Protein AF-A0A2T0TN81-F1 (afdb_monomer_lite)

Structure (mmCIF, N/CA/C/O backbone):
data_AF-A0A2T0TN81-F1
#
_entry.id   AF-A0A2T0TN81-F1
#
loop_
_atom_site.group_PDB
_atom_site.id
_atom_site.type_symbol
_atom_site.label_atom_id
_atom_site.label_alt_id
_atom_site.label_comp_id
_atom_site.label_asym_id
_atom_site.label_entity_id
_atom_site.label_seq_id
_atom_site.pdbx_PDB_ins_code
_atom_site.Cartn_x
_atom_site.Cartn_y
_atom_site.Cartn_z
_atom_site.occupancy
_atom_site.B_iso_or_equiv
_atom_site.auth_seq_id
_atom_site.auth_comp_id
_atom_site.auth_asym_id
_atom_site.auth_atom_id
_atom_site.pdbx_PDB_model_num
ATOM 1 N N . MET A 1 1 ? 26.708 -16.544 -10.225 1.00 39.03 1 MET A N 1
ATOM 2 C CA . MET A 1 1 ? 25.625 -16.038 -9.343 1.00 39.03 1 MET A CA 1
ATOM 3 C C . MET A 1 1 ? 24.242 -16.033 -10.035 1.00 39.03 1 MET A C 1
ATOM 5 O O . MET A 1 1 ? 23.461 -15.107 -9.856 1.00 39.03 1 MET A O 1
ATOM 9 N N . ASN A 1 2 ? 23.893 -17.082 -10.803 1.00 34.88 2 ASN A N 1
ATOM 10 C CA . ASN A 1 2 ? 22.669 -17.120 -11.635 1.00 34.88 2 ASN A CA 1
ATOM 11 C C . ASN A 1 2 ? 21.486 -17.874 -10.996 1.00 34.88 2 ASN A C 1
ATOM 13 O O . ASN A 1 2 ? 20.341 -17.699 -11.408 1.00 34.88 2 ASN A O 1
ATOM 17 N N . TRP A 1 3 ? 21.726 -18.665 -9.946 1.00 26.98 3 TRP A N 1
ATOM 18 C CA . TRP A 1 3 ? 20.689 -19.502 -9.329 1.00 26.98 3 TRP A CA 1
ATOM 19 C C . TRP A 1 3 ? 19.675 -18.708 -8.482 1.00 26.98 3 TRP A C 1
ATOM 21 O O . TRP A 1 3 ? 18.481 -19.013 -8.483 1.00 26.98 3 TRP A O 1
ATOM 31 N N . LEU A 1 4 ? 20.106 -17.614 -7.841 1.00 37.75 4 LEU A N 1
ATOM 32 C CA . LEU A 1 4 ? 19.215 -16.719 -7.087 1.00 37.75 4 LEU A CA 1
ATOM 33 C C . LEU A 1 4 ? 18.281 -15.908 -8.006 1.00 37.75 4 LEU A C 1
ATOM 35 O O . LEU A 1 4 ? 17.145 -15.617 -7.631 1.00 37.75 4 LEU A O 1
ATOM 39 N N . ARG A 1 5 ? 18.704 -15.639 -9.251 1.00 47.84 5 ARG A N 1
ATOM 40 C CA . ARG A 1 5 ? 17.927 -14.885 -10.251 1.00 47.84 5 ARG A CA 1
ATOM 41 C C . ARG A 1 5 ? 16.661 -15.651 -10.690 1.00 47.84 5 ARG A C 1
ATOM 43 O O . ARG A 1 5 ? 15.603 -15.051 -10.865 1.00 47.84 5 ARG A O 1
ATOM 50 N N . GLY A 1 6 ? 16.733 -16.986 -10.781 1.00 47.75 6 GLY A N 1
ATOM 51 C CA . GLY A 1 6 ? 15.620 -17.846 -11.216 1.00 47.75 6 GLY A CA 1
ATOM 52 C C . GLY A 1 6 ? 14.553 -18.151 -10.150 1.00 47.75 6 GLY A C 1
ATOM 53 O O . GLY A 1 6 ? 13.375 -18.309 -10.483 1.00 47.75 6 GLY A O 1
ATOM 54 N N . LYS A 1 7 ? 14.924 -18.229 -8.863 1.00 50.56 7 LYS A N 1
ATOM 55 C CA . LYS A 1 7 ? 13.955 -18.404 -7.758 1.00 50.56 7 LYS A CA 1
ATOM 56 C C . LYS A 1 7 ? 13.275 -17.087 -7.374 1.00 50.56 7 LYS A C 1
ATOM 58 O O . LYS A 1 7 ? 12.061 -17.073 -7.184 1.00 50.56 7 LYS A O 1
ATOM 63 N N . TYR A 1 8 ? 14.024 -15.984 -7.337 1.00 52.59 8 TYR A N 1
ATOM 64 C CA . TYR A 1 8 ? 13.494 -14.667 -6.971 1.00 52.59 8 TYR A CA 1
ATOM 65 C C . TYR A 1 8 ? 12.457 -14.146 -7.978 1.00 52.59 8 TYR A C 1
ATOM 67 O O . TYR A 1 8 ? 11.416 -13.617 -7.589 1.00 52.59 8 TYR A O 1
ATOM 75 N N . ASN A 1 9 ? 12.673 -14.386 -9.277 1.00 60.06 9 ASN A N 1
ATOM 76 C CA . ASN A 1 9 ? 11.693 -14.030 -10.304 1.00 60.06 9 ASN A CA 1
ATOM 77 C C . ASN A 1 9 ? 10.382 -14.816 -10.163 1.00 60.06 9 ASN A C 1
ATOM 79 O O . ASN A 1 9 ? 9.324 -14.242 -10.372 1.00 60.06 9 ASN A O 1
ATOM 83 N N . ARG A 1 10 ? 10.407 -16.084 -9.728 1.00 64.88 10 ARG A N 1
ATOM 84 C CA . ARG A 1 10 ? 9.170 -16.853 -9.500 1.00 64.88 10 ARG A CA 1
ATOM 85 C C . ARG A 1 10 ? 8.359 -16.338 -8.316 1.00 64.88 10 ARG A C 1
ATOM 87 O O . ARG A 1 10 ? 7.139 -16.268 -8.419 1.00 64.88 10 ARG A O 1
ATOM 94 N N . PHE A 1 11 ? 9.016 -15.968 -7.217 1.00 65.31 11 PHE A N 1
ATOM 95 C CA . PHE A 1 11 ? 8.321 -15.428 -6.047 1.00 65.31 11 PHE A CA 1
ATOM 96 C C . PHE A 1 11 ? 7.670 -14.074 -6.355 1.00 65.31 11 PHE A C 1
ATOM 98 O O . PHE A 1 11 ? 6.485 -13.885 -6.082 1.00 65.31 11 PHE A O 1
ATOM 105 N N . MET A 1 12 ? 8.414 -13.171 -7.001 1.00 65.19 12 MET A N 1
ATOM 106 C CA . MET A 1 12 ? 7.900 -11.859 -7.399 1.00 65.19 12 MET A CA 1
ATOM 107 C C . MET A 1 12 ? 6.770 -11.989 -8.429 1.00 65.19 12 MET A C 1
ATOM 109 O O . MET A 1 12 ? 5.726 -11.365 -8.279 1.00 65.19 12 MET A O 1
ATOM 113 N N . ASP A 1 13 ? 6.933 -12.846 -9.440 1.00 70.69 13 ASP A N 1
ATOM 114 C CA . ASP A 1 13 ? 5.920 -13.072 -10.477 1.00 70.69 13 ASP A CA 1
ATOM 115 C C . ASP A 1 13 ? 4.642 -13.681 -9.910 1.00 70.69 13 ASP A C 1
ATOM 117 O O . ASP A 1 13 ? 3.538 -13.333 -10.335 1.00 70.69 13 ASP A O 1
ATOM 121 N N . TRP A 1 14 ? 4.786 -14.569 -8.926 1.00 74.69 14 TRP A N 1
ATOM 122 C CA . TRP A 1 14 ? 3.655 -15.093 -8.187 1.00 74.69 14 TRP A CA 1
ATOM 123 C C . TRP A 1 14 ? 2.977 -13.971 -7.403 1.00 74.69 14 TRP A C 1
ATOM 125 O O . TRP A 1 14 ? 1.769 -13.795 -7.552 1.00 74.69 14 TRP A O 1
ATOM 135 N N . TYR A 1 15 ? 3.710 -13.202 -6.588 1.00 69.00 15 TYR A N 1
ATOM 136 C CA . TYR A 1 15 ? 3.172 -12.105 -5.765 1.00 69.00 15 TYR A CA 1
ATOM 137 C C . TYR A 1 15 ? 2.441 -11.039 -6.601 1.00 69.00 15 TYR A C 1
ATOM 139 O O . TYR A 1 15 ? 1.333 -10.648 -6.251 1.00 69.00 15 TYR A O 1
ATOM 147 N N . VAL A 1 16 ? 2.975 -10.691 -7.772 1.00 70.81 16 VAL A N 1
ATOM 148 C CA . VAL A 1 16 ? 2.414 -9.683 -8.688 1.00 70.81 16 VAL A CA 1
ATOM 149 C C . VAL A 1 16 ? 1.096 -10.111 -9.351 1.00 70.81 16 VAL A C 1
ATOM 151 O O . VAL A 1 16 ? 0.320 -9.251 -9.746 1.00 70.81 16 VAL A O 1
ATOM 154 N N . LYS A 1 17 ? 0.795 -11.412 -9.476 1.00 78.81 17 LYS A N 1
ATOM 155 C CA . LYS A 1 17 ? -0.386 -11.868 -10.238 1.00 78.81 17 LYS A CA 1
ATOM 156 C C . LYS A 1 17 ? -1.730 -11.474 -9.601 1.00 78.81 17 LYS A C 1
ATOM 158 O O . LYS A 1 17 ? -2.685 -11.236 -10.331 1.00 78.81 17 LYS A O 1
ATOM 163 N N . TYR A 1 18 ? -1.806 -11.435 -8.269 1.00 82.56 18 TYR A N 1
ATOM 164 C CA . TYR A 1 18 ? -3.024 -11.087 -7.521 1.00 82.56 18 TYR A CA 1
ATOM 165 C C . TYR A 1 18 ? -2.654 -10.354 -6.225 1.00 82.56 18 TYR A C 1
ATOM 167 O O . TYR A 1 18 ? -2.660 -10.976 -5.161 1.00 82.56 18 TYR A O 1
ATOM 175 N N . PRO A 1 19 ? -2.285 -9.067 -6.291 1.00 85.00 19 PRO A N 1
ATOM 176 C CA . PRO A 1 19 ? -1.717 -8.387 -5.134 1.00 85.00 19 PRO A CA 1
ATOM 177 C C . PRO A 1 19 ? -2.744 -8.158 -4.023 1.00 85.00 19 PRO A C 1
ATOM 179 O O . PRO A 1 19 ? -2.514 -8.565 -2.893 1.00 85.00 19 PRO A O 1
ATOM 182 N N . ILE A 1 20 ? -3.931 -7.661 -4.384 1.00 85.56 20 ILE A N 1
ATOM 183 C CA . ILE A 1 20 ? -5.013 -7.348 -3.437 1.00 85.56 20 ILE A CA 1
ATOM 184 C C . ILE A 1 20 ? -5.413 -8.579 -2.611 1.00 85.56 20 ILE A C 1
ATOM 186 O O . ILE A 1 20 ? -5.551 -8.513 -1.394 1.00 85.56 20 ILE A O 1
ATOM 190 N N . ILE A 1 21 ? -5.572 -9.740 -3.263 1.00 88.94 21 ILE A N 1
ATOM 191 C CA . ILE A 1 21 ? -5.964 -10.987 -2.580 1.00 88.94 21 ILE A CA 1
ATOM 192 C C . ILE A 1 21 ? -4.894 -11.400 -1.564 1.00 88.94 21 ILE A C 1
ATOM 194 O O . ILE A 1 21 ? -5.215 -11.933 -0.504 1.00 88.94 21 ILE A O 1
ATOM 198 N N . LYS A 1 22 ? -3.620 -11.160 -1.877 1.00 89.44 22 LYS A N 1
ATOM 199 C CA . LYS A 1 22 ? -2.495 -11.531 -1.015 1.00 89.44 22 LYS A CA 1
ATOM 200 C C . LYS A 1 22 ? -2.331 -10.576 0.143 1.00 89.44 22 LYS A C 1
ATOM 202 O O . LYS A 1 22 ? -2.090 -11.043 1.250 1.00 89.44 22 LYS A O 1
ATOM 207 N N . ASP A 1 23 ? -2.507 -9.287 -0.104 1.00 89.94 23 ASP A N 1
ATOM 208 C CA . ASP A 1 23 ? -2.419 -8.266 0.930 1.00 89.94 23 ASP A CA 1
ATOM 209 C C . ASP A 1 23 ? -3.585 -8.445 1.922 1.00 89.94 23 ASP A C 1
ATOM 211 O O . ASP A 1 23 ? -3.374 -8.469 3.136 1.00 89.94 23 ASP A O 1
ATOM 215 N N . LEU A 1 24 ? -4.785 -8.779 1.429 1.00 90.62 24 LEU A N 1
ATOM 216 C CA . LEU A 1 24 ? -5.916 -9.173 2.272 1.00 90.62 24 LEU A CA 1
ATOM 217 C C . LEU A 1 24 ? -5.655 -10.475 3.048 1.00 90.62 24 LEU A C 1
ATOM 219 O O . LEU A 1 24 ? -5.893 -10.536 4.255 1.00 90.62 24 LEU A O 1
ATOM 223 N N . ALA A 1 25 ? -5.147 -11.518 2.384 1.00 92.88 25 ALA A N 1
ATOM 224 C CA . ALA A 1 25 ? -4.821 -12.785 3.040 1.00 92.88 25 ALA A CA 1
ATOM 225 C C . ALA A 1 25 ? -3.750 -12.604 4.127 1.00 92.88 25 ALA A C 1
ATOM 227 O O . ALA A 1 25 ? -3.834 -13.235 5.180 1.00 92.88 25 ALA A O 1
ATOM 228 N N . PHE A 1 26 ? -2.778 -11.716 3.901 1.00 92.38 26 PHE A N 1
ATOM 229 C CA . PHE A 1 26 ? -1.762 -11.363 4.885 1.00 92.38 26 PHE A CA 1
ATOM 230 C C . PHE A 1 26 ? -2.386 -10.700 6.114 1.00 92.38 26 PHE A C 1
ATOM 232 O O . PHE A 1 26 ? -2.111 -11.126 7.232 1.00 92.38 26 PHE A O 1
ATOM 239 N N . VAL A 1 27 ? -3.287 -9.731 5.930 1.00 92.94 27 VAL A N 1
ATOM 240 C CA . VAL A 1 27 ? -4.002 -9.089 7.046 1.00 92.94 27 VAL A CA 1
ATOM 241 C C . VAL A 1 27 ? -4.820 -10.106 7.846 1.00 92.94 27 VAL A C 1
ATOM 243 O O . VAL A 1 27 ? -4.758 -10.116 9.075 1.00 92.94 27 VAL A O 1
ATOM 246 N N . VAL A 1 28 ? -5.535 -11.013 7.174 1.00 92.38 28 VAL A N 1
ATOM 247 C CA . VAL A 1 28 ? -6.278 -12.099 7.841 1.00 92.38 28 VAL A CA 1
ATOM 248 C C . VAL A 1 28 ? -5.338 -13.001 8.643 1.00 92.38 28 VAL A C 1
ATOM 250 O O . VAL A 1 28 ? -5.646 -13.355 9.781 1.00 92.38 28 VAL A O 1
ATOM 253 N N . LEU A 1 29 ? -4.176 -13.347 8.084 1.00 91.94 29 LEU A N 1
ATOM 254 C CA . LEU A 1 29 ? -3.172 -14.165 8.761 1.00 91.94 29 LEU A CA 1
ATOM 255 C C . LEU A 1 29 ? -2.631 -13.461 10.009 1.00 91.94 29 LEU A C 1
ATOM 257 O O . LEU A 1 29 ? -2.513 -14.098 11.054 1.00 91.94 29 LEU A O 1
ATOM 261 N N . VAL A 1 30 ? -2.373 -12.153 9.943 1.00 89.81 30 VAL A N 1
ATOM 262 C CA . VAL A 1 30 ? -1.934 -11.378 11.111 1.00 89.81 30 VAL A CA 1
ATOM 263 C C . VAL A 1 30 ? -2.998 -11.378 12.212 1.00 89.81 30 VAL A C 1
ATOM 265 O O . VAL A 1 30 ? -2.661 -11.585 13.378 1.00 89.81 30 VAL A O 1
ATOM 268 N N . TRP A 1 31 ? -4.281 -11.250 11.865 1.00 90.19 31 TRP A N 1
ATOM 269 C CA . TRP A 1 31 ? -5.369 -11.358 12.844 1.00 90.19 31 TRP A CA 1
ATOM 270 C C . TRP A 1 31 ? -5.487 -12.756 13.462 1.00 90.19 31 TRP A C 1
ATOM 272 O O . TRP A 1 31 ? -5.657 -12.877 14.677 1.00 90.19 31 TRP A O 1
ATOM 282 N N . LEU A 1 32 ? -5.345 -13.817 12.661 1.00 89.75 32 LEU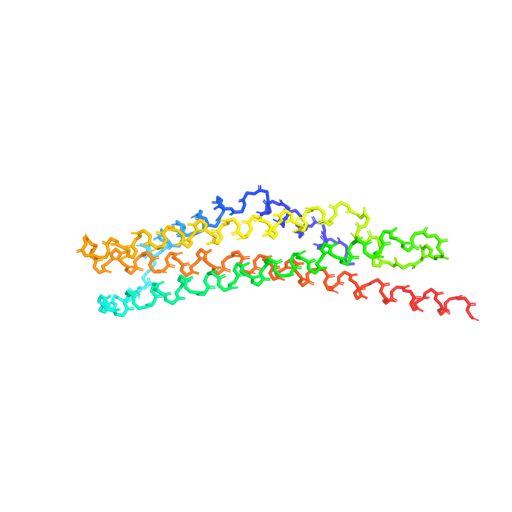 A N 1
ATOM 283 C CA . LEU A 1 32 ? -5.308 -15.197 13.163 1.00 89.75 32 LEU A CA 1
ATOM 284 C C . LEU A 1 32 ? -4.108 -15.433 14.091 1.00 89.75 32 LEU A C 1
ATOM 286 O O . LEU A 1 32 ? -4.237 -16.106 15.115 1.00 89.75 32 LEU A O 1
ATOM 290 N N . GLY A 1 33 ? -2.953 -14.858 13.750 1.00 87.06 33 GLY A N 1
ATOM 291 C CA . GLY A 1 33 ? -1.739 -14.903 14.557 1.00 87.06 33 GLY A CA 1
ATOM 292 C C . GLY A 1 33 ? -1.902 -14.173 15.886 1.00 87.06 33 GLY A C 1
ATOM 293 O O . GLY A 1 33 ? -1.580 -14.744 16.922 1.00 87.06 33 GLY A O 1
ATOM 294 N N . SER A 1 34 ? -2.474 -12.967 15.877 1.00 85.69 34 SER A N 1
ATOM 295 C CA . SER A 1 34 ? -2.757 -12.186 17.091 1.00 85.69 34 SER A CA 1
ATOM 296 C C . SER A 1 34 ? -3.694 -12.929 18.051 1.00 85.69 34 SER A C 1
ATOM 298 O O . SER A 1 34 ? -3.488 -12.889 19.259 1.00 85.69 34 SER A O 1
ATOM 300 N N . TYR A 1 35 ? -4.660 -13.702 17.538 1.00 85.75 35 TYR A N 1
ATOM 301 C CA . TYR A 1 35 ? -5.528 -14.528 18.386 1.00 85.75 35 TYR A CA 1
ATOM 302 C C . TYR A 1 35 ? -4.788 -15.687 19.081 1.00 85.75 35 TYR A C 1
ATOM 304 O O . TYR A 1 35 ? -5.184 -16.119 20.161 1.00 85.75 35 TYR A O 1
ATOM 312 N N . ARG A 1 36 ? -3.729 -16.228 18.463 1.00 84.31 36 ARG A N 1
ATOM 313 C CA . ARG A 1 36 ? -2.986 -17.395 18.975 1.00 84.31 36 ARG A CA 1
ATOM 314 C C . ARG A 1 36 ? -1.701 -17.035 19.719 1.00 84.31 36 ARG A C 1
ATOM 316 O O . ARG A 1 36 ? -1.231 -17.849 20.509 1.00 84.31 36 ARG A O 1
ATOM 323 N N . LEU A 1 37 ? -1.123 -15.865 19.459 1.00 81.94 37 LEU A N 1
ATOM 324 C CA . LEU A 1 37 ? 0.171 -15.444 19.987 1.00 81.94 37 LEU A CA 1
ATOM 325 C C . LEU A 1 37 ? 0.008 -14.169 20.832 1.00 81.94 37 LEU A C 1
ATOM 327 O O . LEU A 1 37 ? -0.189 -13.094 20.264 1.00 81.94 37 LEU A O 1
ATOM 331 N N . PRO A 1 38 ? 0.187 -14.237 22.166 1.00 72.44 38 PRO A N 1
ATOM 332 C CA . PRO A 1 38 ? 0.052 -13.080 23.062 1.00 72.44 38 PRO A CA 1
ATOM 333 C C . PRO A 1 38 ? 1.165 -12.029 22.892 1.00 72.44 38 PRO A C 1
ATOM 335 O O . PRO A 1 38 ? 1.187 -11.024 23.592 1.00 72.44 38 PRO A O 1
ATOM 338 N N . ILE A 1 39 ? 2.103 -12.249 21.966 1.00 71.38 39 ILE A N 1
ATOM 339 C CA . ILE A 1 39 ? 3.211 -11.334 21.661 1.00 71.38 39 ILE A CA 1
ATOM 340 C C . ILE A 1 39 ? 2.691 -10.048 20.985 1.00 71.38 39 ILE A C 1
ATOM 342 O O . ILE A 1 39 ? 3.321 -9.000 21.093 1.00 71.38 39 ILE A O 1
ATOM 346 N N . PHE A 1 40 ? 1.526 -10.107 20.328 1.00 65.31 40 PHE A N 1
ATOM 347 C CA . PHE A 1 40 ? 0.908 -8.979 19.624 1.00 65.31 40 PHE A CA 1
ATOM 348 C C . PHE A 1 40 ? -0.406 -8.556 20.287 1.00 65.31 40 PHE A C 1
ATOM 350 O O . PHE A 1 40 ? -1.475 -8.645 19.676 1.00 65.31 40 PHE A O 1
ATOM 357 N N . ASP A 1 41 ? -0.335 -8.112 21.542 1.00 69.94 41 ASP A N 1
ATOM 358 C CA . ASP A 1 41 ? -1.481 -7.485 22.201 1.00 69.94 41 ASP A CA 1
ATOM 359 C C . ASP A 1 41 ? -1.527 -5.989 21.853 1.00 69.94 41 ASP A C 1
ATOM 361 O O . ASP A 1 41 ? -0.817 -5.152 22.422 1.00 69.94 41 ASP A O 1
ATOM 365 N N . PHE A 1 42 ? -2.323 -5.651 20.837 1.00 74.62 42 PHE A N 1
ATOM 366 C CA . PHE A 1 42 ? -2.536 -4.268 20.421 1.00 74.62 42 PHE A CA 1
ATOM 367 C C . PHE A 1 42 ? -3.402 -3.556 21.458 1.00 74.62 42 PHE A C 1
ATOM 369 O O . PHE A 1 42 ? -4.634 -3.626 21.410 1.00 74.62 42 PHE A O 1
ATOM 376 N N . LYS A 1 43 ? -2.753 -2.843 22.385 1.00 79.56 43 LYS A N 1
ATOM 377 C CA . LYS A 1 43 ? -3.448 -2.064 23.412 1.00 79.56 43 LYS A CA 1
ATOM 378 C C . LYS A 1 43 ? -4.435 -1.089 22.778 1.00 79.56 43 LYS A C 1
ATOM 380 O O . LYS A 1 43 ? -4.080 -0.259 21.943 1.00 79.56 43 LYS A O 1
ATOM 385 N N . VAL A 1 44 ? -5.685 -1.196 23.211 1.00 83.06 44 VAL A N 1
ATOM 386 C CA . VAL A 1 44 ? -6.767 -0.327 22.761 1.00 83.06 44 VAL A CA 1
ATOM 387 C C . VAL A 1 44 ? -6.603 1.033 23.431 1.00 83.06 44 VAL A C 1
ATOM 389 O O . VAL A 1 44 ? -6.736 1.160 24.644 1.00 83.06 44 VAL A O 1
ATOM 392 N N . THR A 1 45 ? -6.293 2.039 22.623 1.00 87.06 45 THR A N 1
ATOM 393 C CA . THR A 1 45 ? -6.296 3.451 23.029 1.00 87.06 45 THR A CA 1
ATOM 394 C C . THR A 1 45 ? -7.724 4.028 22.995 1.00 87.06 45 THR A C 1
ATOM 396 O O . THR A 1 45 ? -8.650 3.368 22.520 1.00 87.06 45 THR A O 1
ATOM 399 N N . ASP A 1 46 ? -7.933 5.247 23.494 1.00 93.00 46 ASP A N 1
ATOM 400 C CA . ASP A 1 46 ? -9.224 5.940 23.444 1.00 93.00 46 ASP A CA 1
ATOM 401 C C . ASP A 1 46 ? -9.758 6.147 22.014 1.00 93.00 46 ASP A C 1
ATOM 403 O O . ASP A 1 46 ? -9.019 6.221 21.028 1.00 93.00 46 ASP A O 1
ATOM 407 N N . LYS A 1 47 ? -11.086 6.263 21.903 1.00 91.69 47 LYS A N 1
ATOM 408 C CA . LYS A 1 47 ? -11.786 6.393 20.617 1.00 91.69 47 LYS A CA 1
ATOM 409 C C . LYS A 1 47 ? -11.311 7.604 19.810 1.00 91.69 47 LYS A C 1
ATOM 411 O O . LYS A 1 47 ? -11.164 7.485 18.597 1.00 91.69 47 LYS A O 1
ATOM 416 N N . ALA A 1 48 ? -11.073 8.743 20.462 1.00 94.00 48 ALA A N 1
ATOM 417 C CA . ALA A 1 48 ? -10.688 9.977 19.779 1.00 94.00 48 ALA A CA 1
ATOM 418 C C . ALA A 1 48 ? -9.330 9.817 19.083 1.00 94.00 48 ALA A C 1
ATOM 420 O O . ALA A 1 48 ? -9.199 10.116 17.897 1.00 94.00 48 ALA A O 1
ATOM 421 N N . ASN A 1 49 ? -8.354 9.234 19.774 1.00 94.62 49 ASN A N 1
ATOM 422 C CA . ASN A 1 49 ? -7.056 8.925 19.188 1.00 94.62 49 ASN A CA 1
ATOM 423 C C . ASN A 1 49 ? -7.140 7.898 18.049 1.00 94.62 49 ASN A C 1
ATOM 425 O O . ASN A 1 49 ? -6.475 8.079 17.032 1.00 94.62 49 ASN A O 1
ATOM 429 N N . GLN A 1 50 ? -7.986 6.866 18.150 1.00 93.38 50 GLN A N 1
ATOM 430 C CA . GLN A 1 50 ? -8.182 5.914 17.042 1.00 93.38 50 GLN A CA 1
ATOM 431 C C . GLN A 1 50 ? -8.733 6.596 15.781 1.00 93.38 50 GLN A C 1
ATOM 433 O O . GLN A 1 50 ? -8.271 6.322 14.674 1.00 93.38 50 GLN A O 1
ATOM 438 N N . LEU A 1 51 ? -9.690 7.516 15.936 1.00 94.44 51 LEU A N 1
ATOM 439 C CA . LEU A 1 51 ? -10.242 8.284 14.816 1.00 94.44 51 LEU A CA 1
ATOM 440 C C . LEU A 1 51 ? -9.214 9.248 14.214 1.00 94.44 51 LEU A C 1
ATOM 442 O O . LEU A 1 51 ? -9.151 9.378 12.991 1.00 94.44 51 LEU A O 1
ATOM 446 N N . ASN A 1 52 ? -8.373 9.865 15.048 1.00 96.38 52 ASN A N 1
ATOM 447 C CA . ASN A 1 52 ? -7.274 10.713 14.586 1.00 96.38 52 ASN A CA 1
ATOM 448 C C . ASN A 1 52 ? -6.260 9.913 13.760 1.00 96.38 52 ASN A C 1
ATOM 450 O O . ASN A 1 52 ? -5.918 10.324 12.652 1.00 96.38 52 ASN A O 1
ATOM 454 N N . ILE A 1 53 ? -5.840 8.739 14.247 1.00 96.12 53 ILE A N 1
ATOM 455 C CA . ILE A 1 53 ? -4.925 7.852 13.515 1.00 96.12 53 ILE A CA 1
ATOM 456 C C . ILE A 1 53 ? -5.560 7.410 12.192 1.00 96.12 53 ILE A C 1
ATOM 458 O O . ILE A 1 53 ? -4.903 7.447 11.155 1.00 96.12 53 ILE A O 1
ATOM 462 N N . MET A 1 54 ? -6.843 7.041 12.197 1.00 96.31 54 MET A N 1
ATOM 463 C CA . MET A 1 54 ? -7.567 6.658 10.982 1.00 96.31 54 MET A CA 1
ATOM 464 C C . MET A 1 54 ? -7.577 7.782 9.941 1.00 96.31 54 MET A C 1
ATOM 466 O O . MET A 1 54 ? -7.268 7.536 8.777 1.00 96.31 54 MET A O 1
ATOM 470 N N . SER A 1 55 ? -7.850 9.019 10.365 1.00 97.38 55 SER A N 1
ATOM 471 C CA . SER A 1 55 ? -7.776 10.206 9.506 1.00 97.38 55 SER A CA 1
ATOM 472 C C . SER A 1 55 ? -6.362 10.422 8.946 1.00 97.38 55 SER A C 1
ATOM 474 O O . SER A 1 55 ? -6.195 10.658 7.748 1.00 97.38 55 SER A O 1
ATOM 476 N N . SER A 1 56 ? -5.320 10.238 9.767 1.00 97.50 56 SER A N 1
ATOM 477 C CA . SER A 1 56 ? -3.928 10.292 9.301 1.00 97.50 56 SER A CA 1
ATOM 478 C C . SER A 1 56 ? -3.603 9.204 8.273 1.00 97.50 56 SER A C 1
ATOM 480 O O . SER A 1 56 ? -2.922 9.490 7.291 1.00 97.50 56 SER A O 1
ATOM 482 N N . ILE A 1 57 ? -4.109 7.978 8.447 1.00 97.38 57 ILE A N 1
ATOM 483 C CA . ILE A 1 57 ? -3.917 6.882 7.484 1.00 97.38 57 ILE A CA 1
ATOM 484 C C . ILE A 1 57 ? -4.615 7.204 6.161 1.00 97.38 57 ILE A C 1
ATOM 486 O O . ILE A 1 57 ? -4.024 7.001 5.102 1.00 97.38 57 ILE A O 1
ATOM 490 N N . ILE A 1 58 ? -5.839 7.740 6.200 1.00 97.94 58 ILE A N 1
ATOM 491 C CA . ILE A 1 58 ? -6.567 8.193 5.004 1.00 97.94 58 ILE A CA 1
ATOM 492 C C . ILE A 1 58 ? -5.744 9.255 4.262 1.00 97.94 58 ILE A C 1
ATOM 494 O O . ILE A 1 58 ? -5.482 9.108 3.068 1.00 97.94 58 ILE A O 1
ATOM 498 N N . GLY A 1 59 ? -5.271 10.285 4.971 1.00 97.50 59 GLY A N 1
ATOM 499 C CA . GLY A 1 59 ? -4.443 11.342 4.384 1.00 97.50 59 GLY A CA 1
ATOM 500 C C . GLY A 1 59 ? -3.136 10.813 3.783 1.00 97.50 59 GLY A C 1
ATOM 501 O O . GLY A 1 59 ? -2.784 11.159 2.653 1.00 97.50 59 GLY A O 1
ATOM 502 N N . ALA A 1 60 ? -2.447 9.916 4.496 1.00 96.69 60 ALA A N 1
ATOM 503 C CA . ALA A 1 60 ? -1.238 9.263 4.003 1.00 96.69 60 ALA A CA 1
ATOM 504 C C . ALA A 1 60 ? -1.513 8.429 2.743 1.00 96.69 60 ALA A C 1
ATOM 506 O O . ALA A 1 60 ? -0.759 8.518 1.779 1.00 96.69 60 ALA A O 1
ATOM 507 N N . SER A 1 61 ? -2.614 7.674 2.714 1.00 96.56 61 SER A N 1
ATOM 508 C CA . SER A 1 61 ? -3.008 6.838 1.571 1.00 96.56 61 SER A CA 1
ATOM 509 C C . SER A 1 61 ? -3.238 7.665 0.308 1.00 96.56 61 SER A C 1
ATOM 511 O O . SER A 1 61 ? -2.738 7.308 -0.759 1.00 96.56 61 SER A O 1
ATOM 513 N N . ILE A 1 62 ? -3.933 8.802 0.431 1.00 97.31 62 IL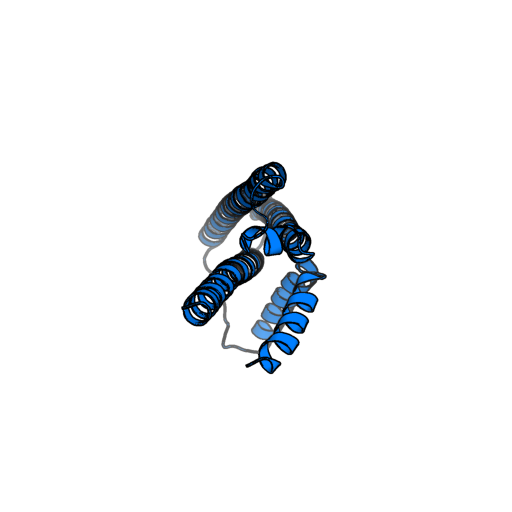E A N 1
ATOM 514 C CA . ILE A 1 62 ? -4.172 9.733 -0.682 1.00 97.31 62 ILE A CA 1
ATOM 515 C C . ILE A 1 62 ? -2.849 10.324 -1.183 1.00 97.31 62 ILE A C 1
ATOM 517 O O . ILE A 1 62 ? -2.594 10.334 -2.388 1.00 97.31 62 ILE A O 1
ATOM 521 N N . SER A 1 63 ? -1.985 10.773 -0.266 1.00 97.31 63 SER A N 1
ATOM 522 C CA . SER A 1 63 ? -0.665 11.321 -0.604 1.00 97.31 63 SER A CA 1
ATOM 523 C C . SER A 1 63 ? 0.207 10.299 -1.346 1.00 97.31 63 SER A C 1
ATOM 525 O O . SER A 1 63 ? 0.777 10.594 -2.398 1.00 97.31 63 SER A O 1
ATOM 527 N N . LEU A 1 64 ? 0.240 9.056 -0.859 1.00 95.50 64 LEU A N 1
ATOM 528 C CA . LEU A 1 64 ? 0.983 7.959 -1.477 1.00 95.50 64 LEU A CA 1
ATOM 529 C C . LEU A 1 64 ? 0.422 7.569 -2.845 1.00 95.50 64 LEU A C 1
ATOM 531 O O . LEU A 1 64 ? 1.198 7.336 -3.769 1.00 95.50 64 LEU A O 1
ATOM 535 N N . ALA A 1 65 ? -0.902 7.538 -3.009 1.00 95.69 65 ALA A N 1
ATOM 536 C CA . ALA A 1 65 ? -1.518 7.314 -4.313 1.00 95.69 65 ALA A CA 1
ATOM 537 C C . ALA A 1 65 ? -1.101 8.408 -5.312 1.00 95.69 65 ALA A C 1
ATOM 539 O O . ALA A 1 65 ? -0.707 8.093 -6.435 1.00 95.69 65 ALA A O 1
ATOM 540 N N . GLY A 1 66 ? -1.097 9.677 -4.887 1.00 96.00 66 GLY A N 1
ATOM 541 C CA . GLY A 1 66 ? -0.594 10.798 -5.687 1.00 96.00 66 GLY A CA 1
ATOM 542 C C . GLY A 1 66 ? 0.879 10.640 -6.075 1.00 96.00 66 GLY A C 1
ATOM 543 O O . GLY A 1 66 ? 1.233 10.804 -7.244 1.00 96.00 66 GLY A O 1
ATOM 544 N N . PHE A 1 67 ? 1.729 10.236 -5.129 1.00 94.19 67 PHE A N 1
ATOM 545 C CA . PHE A 1 67 ? 3.139 9.941 -5.392 1.00 94.19 67 PHE A CA 1
ATOM 546 C C . PHE A 1 67 ? 3.319 8.817 -6.426 1.00 94.19 67 PHE A C 1
ATOM 548 O O . PHE A 1 67 ? 4.100 8.965 -7.367 1.00 94.19 67 PHE A O 1
ATOM 555 N N . LEU A 1 68 ? 2.571 7.714 -6.306 1.00 93.94 68 LEU A N 1
ATOM 556 C CA . LEU A 1 68 ? 2.636 6.607 -7.266 1.00 93.94 68 LEU A CA 1
ATOM 557 C C . LEU A 1 68 ? 2.155 7.020 -8.665 1.00 93.94 68 LEU A C 1
ATOM 559 O O . LEU A 1 68 ? 2.738 6.578 -9.655 1.00 93.94 68 LEU A O 1
ATOM 563 N N . ILE A 1 69 ? 1.138 7.883 -8.767 1.00 95.00 69 ILE A N 1
ATOM 564 C CA . ILE A 1 69 ? 0.674 8.444 -10.047 1.00 95.00 69 ILE A CA 1
ATOM 565 C C . ILE A 1 69 ? 1.763 9.319 -10.682 1.00 95.00 69 ILE A C 1
ATOM 567 O O . ILE A 1 69 ? 2.030 9.194 -11.881 1.00 95.00 69 ILE A O 1
ATOM 571 N N . ALA A 1 70 ? 2.423 10.173 -9.897 1.00 94.94 70 ALA A N 1
ATOM 572 C CA . ALA A 1 70 ? 3.523 11.003 -10.381 1.00 94.94 70 ALA A CA 1
ATOM 573 C C . ALA A 1 70 ? 4.703 10.145 -10.868 1.00 94.94 70 ALA A C 1
ATOM 575 O O . ALA A 1 70 ? 5.198 10.349 -11.977 1.00 94.94 70 ALA A O 1
ATOM 576 N N . ALA A 1 71 ? 5.094 9.126 -10.096 1.00 91.12 71 ALA A N 1
ATOM 577 C CA . ALA A 1 71 ? 6.136 8.178 -10.485 1.00 91.12 71 ALA A CA 1
ATOM 578 C C . ALA A 1 71 ? 5.778 7.436 -11.785 1.00 91.12 71 ALA A C 1
ATOM 580 O O . ALA A 1 71 ? 6.596 7.360 -12.702 1.00 91.12 71 ALA A O 1
ATOM 581 N N . LEU A 1 72 ? 4.537 6.951 -11.908 1.00 91.88 72 LEU A N 1
ATOM 582 C CA . LEU A 1 72 ? 4.046 6.307 -13.127 1.00 91.88 72 LEU A CA 1
ATOM 583 C C . LEU A 1 72 ? 4.082 7.260 -14.330 1.00 91.88 72 LEU A C 1
ATOM 585 O O . LEU A 1 72 ? 4.469 6.851 -15.423 1.00 91.88 72 LEU A O 1
ATOM 589 N N . THR A 1 73 ? 3.728 8.529 -14.128 1.00 93.44 73 THR A N 1
ATOM 590 C CA . THR A 1 73 ? 3.782 9.561 -15.174 1.00 93.44 73 THR A CA 1
ATOM 591 C C . THR A 1 73 ? 5.215 9.781 -15.653 1.00 93.44 73 THR A C 1
ATOM 593 O O . THR A 1 73 ? 5.454 9.765 -16.857 1.00 93.44 73 THR A O 1
ATOM 596 N N . ILE A 1 74 ? 6.186 9.899 -14.739 1.00 89.12 74 ILE A N 1
ATOM 597 C CA . ILE A 1 74 ? 7.615 10.017 -15.083 1.00 89.12 74 ILE A CA 1
ATOM 598 C C . ILE A 1 74 ? 8.074 8.807 -15.910 1.00 89.12 74 ILE A C 1
ATOM 600 O O . ILE A 1 74 ? 8.695 8.976 -16.960 1.00 89.12 74 ILE A O 1
ATOM 604 N N . ILE A 1 75 ? 7.719 7.593 -15.478 1.00 85.69 75 ILE A N 1
ATOM 605 C CA . ILE A 1 75 ? 8.052 6.339 -16.173 1.00 85.69 75 ILE A CA 1
ATOM 606 C C . ILE A 1 75 ? 7.473 6.318 -17.599 1.00 85.69 75 ILE A C 1
ATOM 608 O O . ILE A 1 75 ? 8.158 5.917 -18.544 1.00 85.69 75 ILE A O 1
ATOM 612 N N . VAL A 1 76 ? 6.221 6.753 -17.773 1.00 88.75 76 VAL A N 1
ATOM 613 C CA . VAL A 1 76 ? 5.553 6.794 -19.084 1.00 88.75 76 VAL A CA 1
ATOM 614 C C . VAL A 1 76 ? 6.166 7.857 -19.992 1.00 88.75 76 VAL A C 1
ATOM 616 O O . VAL A 1 76 ? 6.462 7.556 -21.149 1.00 88.75 76 VAL A O 1
ATOM 619 N N . THR A 1 77 ? 6.408 9.065 -19.483 1.00 88.44 77 THR A N 1
ATOM 620 C CA . THR A 1 77 ? 7.031 10.156 -20.246 1.00 88.44 77 THR A CA 1
ATOM 621 C C . THR A 1 77 ? 8.428 9.770 -20.718 1.00 88.44 77 THR A C 1
ATOM 623 O O . THR A 1 77 ? 8.737 9.929 -21.895 1.00 88.44 77 THR A O 1
ATOM 626 N N . TYR A 1 78 ? 9.246 9.169 -19.848 1.00 83.00 78 TYR A N 1
ATOM 627 C CA . TYR A 1 78 ? 10.576 8.685 -20.223 1.00 83.00 78 TYR A CA 1
ATOM 628 C C . TYR A 1 78 ? 10.525 7.678 -21.386 1.00 83.00 78 TYR A C 1
ATOM 630 O O . TYR A 1 78 ? 11.322 7.746 -22.327 1.00 83.00 78 TYR A O 1
ATOM 638 N N . LYS A 1 79 ? 9.538 6.770 -21.382 1.00 81.94 79 LYS A N 1
ATOM 639 C CA . LYS A 1 79 ? 9.335 5.831 -22.494 1.00 81.94 79 LYS A CA 1
ATOM 640 C C . LYS A 1 79 ? 8.941 6.522 -23.802 1.00 81.94 79 LYS A C 1
ATOM 642 O O . LYS A 1 79 ? 9.294 6.035 -24.874 1.00 81.94 79 LYS A O 1
ATOM 647 N N . LEU A 1 80 ? 8.166 7.601 -23.749 1.00 82.00 80 LEU A N 1
ATOM 648 C CA . LEU A 1 80 ? 7.784 8.335 -24.957 1.00 82.00 80 LEU A CA 1
ATOM 649 C C . LEU A 1 80 ? 9.002 9.045 -25.560 1.00 82.00 80 LEU A C 1
ATOM 651 O O . LEU A 1 80 ? 9.276 8.857 -26.740 1.00 82.00 80 LEU A O 1
ATOM 655 N N . THR A 1 81 ? 9.811 9.710 -24.734 1.00 80.50 81 THR A N 1
ATOM 656 C CA . THR A 1 81 ? 11.029 10.409 -25.175 1.00 80.50 81 THR A CA 1
ATOM 657 C C . THR A 1 81 ? 12.071 9.478 -25.810 1.00 80.50 81 THR A C 1
ATOM 659 O O . THR A 1 81 ? 12.816 9.891 -26.695 1.00 80.50 81 THR A O 1
ATOM 662 N N . THR A 1 82 ? 12.145 8.217 -25.376 1.00 71.31 82 THR A N 1
ATOM 663 C CA . THR A 1 82 ? 13.065 7.215 -25.953 1.00 71.31 82 THR A CA 1
ATOM 664 C C . THR A 1 82 ? 12.565 6.639 -27.279 1.00 71.31 82 THR A C 1
ATOM 666 O O . THR A 1 82 ? 13.366 6.301 -28.143 1.00 71.31 82 THR A O 1
ATOM 669 N N . LYS A 1 83 ? 11.247 6.568 -27.512 1.00 67.44 83 LYS A N 1
ATOM 670 C CA . LYS A 1 83 ? 10.714 6.093 -28.802 1.00 67.44 83 LYS A CA 1
ATOM 671 C C . LYS A 1 83 ? 11.080 7.006 -29.971 1.00 67.44 83 LYS A C 1
ATOM 673 O O . LYS A 1 83 ? 11.294 6.489 -31.065 1.00 67.44 83 LYS A O 1
ATOM 678 N N . ASP A 1 84 ? 11.186 8.307 -29.728 1.00 62.28 84 ASP A N 1
ATOM 679 C CA . ASP A 1 84 ? 11.479 9.298 -30.768 1.00 62.28 84 ASP A CA 1
ATOM 680 C C . ASP A 1 84 ? 12.976 9.361 -31.126 1.00 62.28 84 ASP A C 1
ATOM 682 O O . ASP A 1 84 ? 13.341 9.876 -32.180 1.00 62.28 84 ASP A O 1
ATOM 686 N N . LYS A 1 85 ? 13.856 8.773 -30.300 1.00 61.91 85 LYS A N 1
ATOM 687 C CA . LYS A 1 85 ? 15.313 8.715 -30.534 1.00 61.91 85 LYS A CA 1
ATOM 688 C C . LYS A 1 85 ? 15.783 7.513 -31.362 1.00 61.91 85 LYS A C 1
ATOM 690 O O . LYS A 1 85 ? 16.965 7.433 -31.693 1.00 61.91 85 LYS A O 1
ATOM 695 N N . LYS A 1 86 ? 14.867 6.631 -31.780 1.00 53.50 86 LYS A N 1
ATOM 696 C CA . LYS A 1 86 ? 15.128 5.377 -32.521 1.00 53.50 86 LYS A CA 1
ATOM 697 C C . LYS A 1 86 ? 15.814 5.505 -33.893 1.00 53.50 86 LYS A C 1
ATOM 699 O O . LYS A 1 86 ? 15.927 4.503 -34.592 1.00 53.50 86 LYS A O 1
ATOM 704 N N . ALA A 1 87 ? 16.256 6.689 -34.303 1.00 52.38 87 ALA A N 1
ATOM 705 C CA . ALA A 1 87 ? 16.860 6.901 -35.614 1.00 52.38 87 ALA A CA 1
ATOM 706 C C . ALA A 1 87 ? 18.386 7.093 -35.603 1.00 52.38 87 ALA A C 1
ATOM 708 O O . ALA A 1 87 ? 18.953 7.103 -36.691 1.00 52.38 87 ALA A O 1
ATOM 709 N N . ILE A 1 88 ? 19.054 7.275 -34.449 1.00 53.84 88 ILE A N 1
ATOM 710 C CA . ILE A 1 88 ? 20.451 7.767 -34.472 1.00 53.84 88 ILE A CA 1
ATOM 711 C C . ILE A 1 88 ? 21.477 6.908 -33.707 1.00 53.84 88 ILE A C 1
ATOM 713 O O . ILE A 1 88 ? 22.587 6.813 -34.203 1.00 53.84 88 ILE A 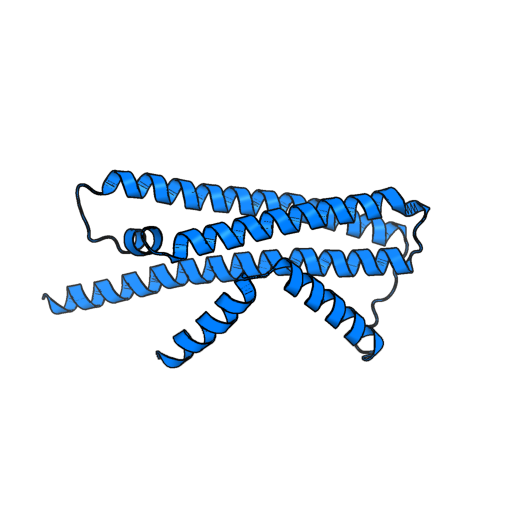O 1
ATOM 717 N N . ASP A 1 89 ? 21.157 6.197 -32.616 1.00 55.03 89 ASP A N 1
ATOM 718 C CA . ASP A 1 89 ? 22.156 5.326 -31.954 1.00 55.03 89 ASP A CA 1
ATOM 719 C C . ASP A 1 89 ? 21.523 4.193 -31.129 1.00 55.03 89 ASP A C 1
ATOM 721 O O . ASP A 1 89 ? 21.017 4.390 -30.026 1.00 55.03 89 ASP A O 1
ATOM 725 N N . THR A 1 90 ? 21.569 2.969 -31.654 1.00 52.12 90 THR A N 1
ATOM 726 C CA . THR A 1 90 ? 20.882 1.771 -31.123 1.00 52.12 90 THR A CA 1
ATOM 727 C C . THR A 1 90 ? 21.527 1.141 -29.871 1.00 52.12 90 THR A C 1
ATOM 729 O O . THR A 1 90 ? 21.174 0.023 -29.503 1.00 52.12 90 THR A O 1
ATOM 732 N N . ASN A 1 91 ? 22.470 1.818 -29.205 1.00 56.12 91 ASN A N 1
ATOM 733 C CA . ASN A 1 91 ? 23.357 1.200 -28.206 1.00 56.12 91 ASN A CA 1
ATOM 734 C C . ASN A 1 91 ? 23.109 1.629 -26.743 1.00 56.12 91 ASN A C 1
ATOM 736 O O . ASN A 1 91 ? 23.909 1.280 -25.872 1.00 56.12 91 ASN A O 1
ATOM 740 N N . LEU A 1 92 ? 22.018 2.347 -26.421 1.00 58.53 92 LEU A N 1
ATOM 741 C CA . LEU A 1 92 ? 21.678 2.652 -25.020 1.00 58.53 92 LEU A CA 1
ATOM 742 C C . LEU A 1 92 ? 20.871 1.512 -24.343 1.00 58.53 92 LEU A C 1
ATOM 744 O O . LEU A 1 92 ? 19.736 1.238 -24.731 1.00 58.53 92 LEU A O 1
ATOM 748 N N . PRO A 1 93 ? 21.374 0.886 -23.261 1.00 55.00 93 PRO A N 1
ATOM 749 C CA . PRO A 1 93 ? 20.725 -0.224 -22.565 1.00 55.00 93 PRO A CA 1
ATOM 750 C C . PRO A 1 93 ? 19.469 0.155 -21.786 1.00 55.00 93 PRO A C 1
ATOM 752 O O . PRO A 1 93 ? 18.630 -0.711 -21.529 1.00 55.00 93 PRO A O 1
ATOM 755 N N . THR A 1 94 ? 19.298 1.436 -21.447 1.00 52.19 94 THR A N 1
ATOM 756 C CA . THR A 1 94 ? 18.039 1.930 -20.881 1.00 52.19 94 THR A CA 1
ATOM 757 C C . THR A 1 94 ? 16.895 1.680 -21.864 1.00 52.19 94 THR A C 1
ATOM 759 O O . THR A 1 94 ? 15.836 1.209 -21.455 1.00 52.19 94 THR A O 1
ATOM 762 N N . GLU A 1 95 ? 17.108 1.824 -23.177 1.00 55.81 95 GLU A N 1
ATOM 763 C CA . GLU A 1 95 ? 16.084 1.499 -24.178 1.00 55.81 95 GLU A CA 1
ATOM 764 C C . GLU A 1 95 ? 15.698 0.012 -24.167 1.00 55.81 95 GLU A C 1
ATOM 766 O O . GLU A 1 95 ? 14.525 -0.316 -24.352 1.00 55.81 95 GLU A O 1
ATOM 771 N N . LEU A 1 96 ? 16.628 -0.898 -23.852 1.00 55.59 96 LEU A N 1
ATOM 772 C CA . LEU A 1 96 ? 16.357 -2.338 -23.793 1.00 55.59 96 LEU A CA 1
ATOM 773 C C . LEU A 1 96 ? 15.372 -2.691 -22.663 1.00 55.59 96 LEU A C 1
ATOM 775 O O . LEU A 1 96 ? 14.478 -3.522 -22.849 1.00 55.59 96 LEU A O 1
ATOM 779 N N . VAL A 1 97 ? 15.461 -2.010 -21.514 1.00 56.16 97 VAL A N 1
ATOM 780 C CA . VAL A 1 97 ? 14.523 -2.183 -20.390 1.00 56.16 97 VAL A CA 1
ATOM 781 C C . VAL A 1 97 ? 13.116 -1.702 -20.772 1.00 56.16 97 VAL A C 1
ATOM 783 O O . VAL A 1 97 ? 12.130 -2.381 -20.460 1.00 56.16 97 VAL A O 1
ATOM 786 N N . PHE A 1 98 ? 13.009 -0.601 -21.524 1.00 57.75 98 PHE A N 1
ATOM 787 C CA . PHE A 1 98 ? 11.736 0.006 -21.945 1.00 57.75 98 PHE A CA 1
ATOM 788 C C . PHE A 1 98 ? 11.106 -0.620 -23.204 1.00 57.75 98 PHE A C 1
ATOM 790 O O . PHE A 1 98 ? 9.888 -0.501 -23.413 1.00 57.75 98 PHE A O 1
ATOM 797 N N . VAL A 1 99 ? 11.898 -1.334 -24.007 1.00 58.12 99 VAL A N 1
ATOM 798 C CA . VAL A 1 99 ? 11.442 -2.186 -25.120 1.00 58.12 99 VAL A CA 1
ATOM 799 C C . VAL A 1 99 ? 11.011 -3.575 -24.619 1.00 58.12 99 VAL A C 1
ATOM 801 O O . VAL A 1 99 ? 10.176 -4.230 -25.245 1.00 58.12 99 VAL A O 1
ATOM 804 N N . SER A 1 100 ? 11.495 -4.008 -23.451 1.00 62.41 100 SER A N 1
ATOM 805 C CA . SER A 1 100 ? 11.192 -5.329 -22.895 1.00 62.41 100 SER A CA 1
ATOM 806 C C . SER A 1 100 ? 9.777 -5.479 -22.305 1.00 62.41 100 SER A C 1
ATOM 808 O O . SER A 1 100 ? 9.107 -4.532 -21.879 1.00 62.41 100 SER A O 1
ATOM 810 N N . ARG A 1 101 ? 9.353 -6.743 -22.165 1.00 66.00 101 ARG A N 1
ATOM 811 C CA . ARG A 1 101 ? 8.129 -7.185 -21.467 1.00 66.00 101 ARG A CA 1
ATOM 812 C C . ARG A 1 101 ? 8.053 -6.714 -19.999 1.00 66.00 101 ARG A C 1
ATOM 814 O O . ARG A 1 101 ? 6.970 -6.734 -19.414 1.00 66.00 101 ARG A O 1
ATOM 821 N N . HIS A 1 102 ? 9.166 -6.274 -19.399 1.00 72.69 102 HIS A N 1
ATOM 822 C CA . HIS A 1 102 ? 9.232 -5.832 -18.002 1.00 72.69 102 HIS A CA 1
ATOM 823 C C . HIS A 1 102 ? 8.575 -4.468 -17.758 1.00 72.69 102 HIS A C 1
ATOM 825 O O . HIS A 1 102 ? 7.999 -4.270 -16.688 1.00 72.69 102 HIS A O 1
ATOM 831 N N . TYR A 1 103 ? 8.558 -3.575 -18.754 1.00 81.00 103 TYR A N 1
ATOM 832 C CA . TYR A 1 103 ? 7.909 -2.265 -18.639 1.00 81.00 103 TYR A CA 1
ATOM 833 C C . TYR A 1 103 ? 6.400 -2.374 -18.384 1.00 81.00 103 TYR A C 1
ATOM 835 O O . TYR A 1 103 ? 5.864 -1.769 -17.458 1.00 81.00 103 TYR A O 1
ATOM 843 N N . TYR A 1 104 ? 5.697 -3.184 -19.182 1.00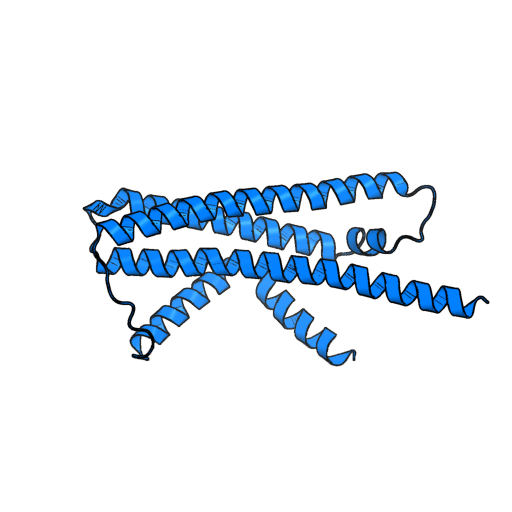 82.50 104 TYR A N 1
ATOM 844 C CA . TYR A 1 104 ? 4.249 -3.353 -19.023 1.00 82.50 104 TYR A CA 1
ATOM 845 C C . TYR A 1 104 ? 3.899 -3.984 -17.675 1.00 82.50 104 TYR A C 1
ATOM 847 O O . TYR A 1 104 ? 2.897 -3.620 -17.064 1.00 82.50 104 TYR A O 1
ATOM 855 N N . ARG A 1 105 ? 4.754 -4.887 -17.178 1.00 81.88 105 ARG A N 1
ATOM 856 C CA . ARG A 1 105 ? 4.602 -5.459 -15.838 1.00 81.88 105 ARG A CA 1
ATOM 857 C C . ARG A 1 105 ? 4.792 -4.401 -14.747 1.00 81.88 105 ARG A C 1
ATOM 859 O O 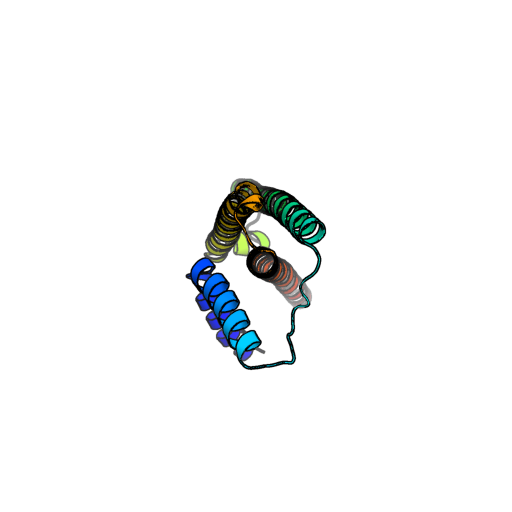. ARG A 1 105 ? 4.035 -4.410 -13.787 1.00 81.88 105 ARG A O 1
ATOM 866 N N . MET A 1 106 ? 5.759 -3.496 -14.890 1.00 83.62 106 MET A N 1
ATOM 867 C CA . MET A 1 106 ? 5.953 -2.384 -13.954 1.00 83.62 106 MET A CA 1
ATOM 868 C C . MET A 1 106 ? 4.727 -1.473 -13.904 1.00 83.62 106 MET A C 1
ATOM 870 O O . MET A 1 106 ? 4.204 -1.246 -12.816 1.00 83.62 106 MET A O 1
ATOM 874 N N . ILE A 1 107 ? 4.223 -1.024 -15.061 1.00 88.94 107 ILE A N 1
ATOM 875 C CA . ILE A 1 107 ? 2.986 -0.227 -15.119 1.00 88.94 107 ILE A CA 1
ATOM 876 C C . ILE A 1 107 ? 1.846 -0.946 -14.406 1.00 88.94 107 ILE A C 1
ATOM 878 O O . ILE A 1 107 ? 1.134 -0.318 -13.629 1.00 88.94 107 ILE A O 1
ATOM 882 N N . ALA A 1 108 ? 1.669 -2.244 -14.667 1.00 88.19 108 ALA A N 1
ATOM 883 C CA . ALA A 1 108 ? 0.601 -3.019 -14.049 1.00 88.19 108 ALA A CA 1
ATOM 884 C C . ALA A 1 108 ? 0.710 -3.006 -12.515 1.00 88.19 108 ALA A C 1
ATOM 886 O O . ALA A 1 108 ? -0.274 -2.712 -11.850 1.00 88.19 108 ALA A O 1
ATOM 887 N N . VAL A 1 109 ? 1.910 -3.207 -11.953 1.00 88.62 109 VAL A N 1
ATOM 888 C CA . VAL A 1 109 ? 2.114 -3.179 -10.492 1.00 88.62 109 VAL A CA 1
ATOM 889 C C . VAL A 1 109 ? 1.799 -1.811 -9.888 1.00 88.62 109 VAL A C 1
ATOM 891 O O . VAL A 1 109 ? 1.120 -1.757 -8.866 1.00 88.62 109 VAL A O 1
ATOM 894 N N . PHE A 1 110 ? 2.260 -0.721 -10.510 1.00 91.06 110 PHE A N 1
ATOM 895 C CA . PHE A 1 110 ? 1.962 0.638 -10.042 1.00 91.06 110 PHE A CA 1
ATOM 896 C C . PHE A 1 110 ? 0.465 0.949 -10.137 1.00 91.06 110 PHE A C 1
ATOM 898 O O . PHE A 1 110 ? -0.121 1.448 -9.180 1.00 91.06 110 PHE A O 1
ATOM 905 N N . ARG A 1 111 ? -0.172 0.609 -11.264 1.00 92.62 111 ARG A N 1
ATOM 906 C CA . ARG A 1 111 ? -1.617 0.767 -11.464 1.00 92.62 111 ARG A CA 1
ATO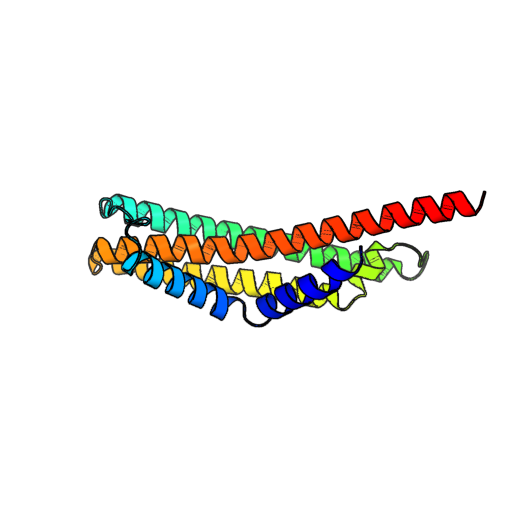M 907 C C . ARG A 1 111 ? -2.412 0.009 -10.403 1.00 92.62 111 ARG A C 1
ATOM 909 O O . ARG A 1 111 ? -3.327 0.580 -9.819 1.00 92.62 111 ARG A O 1
ATOM 916 N N . ASP A 1 112 ? -2.057 -1.246 -10.148 1.00 91.62 112 ASP A N 1
ATOM 917 C CA . ASP A 1 112 ? -2.751 -2.080 -9.169 1.00 91.62 112 ASP A CA 1
ATOM 918 C C . ASP A 1 112 ? -2.561 -1.537 -7.746 1.00 91.62 112 ASP A C 1
ATOM 920 O O . ASP A 1 112 ? -3.523 -1.490 -6.987 1.00 91.62 112 ASP A O 1
ATOM 924 N N . ALA A 1 113 ? -1.360 -1.055 -7.399 1.00 93.62 113 ALA A N 1
ATOM 925 C CA . ALA A 1 113 ? -1.100 -0.410 -6.111 1.00 93.62 113 ALA A CA 1
ATOM 926 C C . ALA A 1 113 ? -1.909 0.890 -5.927 1.00 93.62 113 ALA A C 1
ATOM 928 O O . ALA A 1 113 ? -2.438 1.128 -4.845 1.00 93.62 113 ALA A O 1
ATOM 929 N N . ILE A 1 114 ? -2.057 1.709 -6.976 1.00 95.00 114 ILE A N 1
ATOM 930 C CA . ILE A 1 114 ? -2.894 2.921 -6.940 1.00 95.00 114 ILE A CA 1
ATOM 931 C C . ILE A 1 114 ? -4.364 2.553 -6.712 1.00 95.00 114 ILE A C 1
ATOM 933 O O . ILE A 1 114 ? -5.011 3.129 -5.841 1.00 95.00 114 ILE A O 1
ATOM 937 N N . ILE A 1 115 ? -4.892 1.590 -7.476 1.00 94.31 115 ILE A N 1
ATOM 938 C CA . ILE A 1 115 ? -6.282 1.130 -7.334 1.00 94.31 115 ILE A CA 1
ATOM 939 C C . ILE A 1 115 ? -6.522 0.592 -5.921 1.00 94.31 115 ILE A C 1
ATOM 941 O O . ILE A 1 115 ? -7.532 0.913 -5.300 1.00 94.31 115 ILE A O 1
ATOM 945 N N . GLU A 1 116 ? -5.583 -0.186 -5.391 1.00 94.31 116 GLU A N 1
ATOM 946 C CA . GLU A 1 116 ? -5.662 -0.738 -4.044 1.00 94.31 116 GLU A CA 1
ATOM 947 C C . GLU A 1 116 ? -5.646 0.339 -2.954 1.00 94.31 116 GLU A C 1
ATOM 949 O O . GLU A 1 116 ? -6.503 0.313 -2.071 1.00 94.31 116 GLU A O 1
ATOM 954 N N . LEU A 1 117 ? -4.750 1.329 -3.046 1.00 95.25 117 LEU A N 1
ATOM 955 C CA . LEU A 1 117 ? -4.727 2.465 -2.119 1.00 95.25 117 LEU A CA 1
ATOM 956 C C . LEU A 1 117 ? -6.023 3.282 -2.185 1.00 95.25 117 LEU A C 1
ATOM 958 O O . LEU A 1 117 ? -6.522 3.706 -1.144 1.00 95.25 117 LEU A O 1
ATOM 962 N N . LEU A 1 118 ? -6.604 3.476 -3.374 1.00 96.12 118 LEU A N 1
ATOM 963 C CA . LEU A 1 118 ? -7.884 4.176 -3.528 1.00 96.12 118 LEU A CA 1
ATOM 964 C C . LEU A 1 118 ? -9.040 3.396 -2.897 1.00 96.12 118 LEU A C 1
ATOM 966 O O . LEU A 1 118 ? -9.813 3.971 -2.133 1.00 96.12 118 LEU A O 1
ATOM 970 N N . ILE A 1 119 ? -9.140 2.090 -3.160 1.00 95.31 119 ILE A N 1
ATOM 971 C CA . ILE A 1 119 ? -10.162 1.230 -2.545 1.00 95.31 119 ILE A CA 1
ATOM 972 C C . ILE A 1 119 ? -10.002 1.223 -1.019 1.00 95.31 119 ILE A C 1
ATOM 974 O O . ILE A 1 119 ? -10.989 1.379 -0.301 1.00 95.31 119 ILE A O 1
ATOM 978 N N . CYS A 1 120 ? -8.768 1.101 -0.519 1.00 95.25 120 CYS A N 1
ATOM 979 C CA . CYS A 1 120 ? -8.467 1.147 0.911 1.00 95.25 120 CYS A CA 1
ATOM 980 C C . CYS A 1 120 ? -8.863 2.496 1.529 1.00 95.25 120 CYS A C 1
ATOM 982 O O . CYS A 1 120 ? -9.507 2.525 2.576 1.00 95.25 120 CYS A O 1
ATOM 984 N N . THR A 1 121 ? -8.563 3.605 0.847 1.00 96.06 121 THR A N 1
ATOM 985 C CA . THR A 1 121 ? -8.941 4.958 1.279 1.00 96.06 121 THR A CA 1
ATOM 986 C C . THR A 1 121 ? -10.456 5.099 1.377 1.00 96.06 121 THR A C 1
ATOM 988 O O . THR A 1 121 ? -10.956 5.546 2.405 1.00 96.06 121 THR A O 1
ATOM 991 N N . VAL A 1 122 ? -11.197 4.684 0.344 1.00 97.19 122 VAL A N 1
ATOM 992 C CA . VAL A 1 122 ? -12.669 4.736 0.333 1.00 97.19 122 VAL A CA 1
ATOM 993 C C . VAL A 1 122 ? -13.246 3.882 1.461 1.00 97.19 122 VAL A C 1
ATOM 995 O O . VAL A 1 122 ? -14.119 4.342 2.193 1.00 97.19 122 VAL A O 1
ATOM 998 N N . PHE A 1 123 ? -12.728 2.666 1.651 1.00 95.69 123 PHE A N 1
ATOM 999 C CA . PHE A 1 123 ? -13.149 1.785 2.738 1.00 95.69 123 PHE A CA 1
ATOM 1000 C C . PHE A 1 123 ? -12.908 2.415 4.117 1.00 95.69 123 PHE A C 1
ATOM 1002 O O . PHE A 1 123 ? -13.824 2.464 4.937 1.00 95.69 123 PHE A O 1
ATOM 1009 N N . LEU A 1 124 ? -11.708 2.949 4.368 1.00 96.00 124 LEU A N 1
ATOM 1010 C CA . LEU A 1 124 ? -11.386 3.632 5.623 1.00 96.00 124 LEU A CA 1
ATOM 1011 C C . LEU A 1 124 ? -12.261 4.867 5.839 1.00 96.00 124 LEU A C 1
ATOM 1013 O O . LEU A 1 124 ? -12.678 5.113 6.965 1.00 96.00 124 LEU A O 1
ATOM 1017 N N . TYR A 1 125 ? -12.594 5.603 4.778 1.00 96.94 125 TYR A N 1
ATOM 1018 C CA . TYR A 1 125 ? -13.486 6.756 4.860 1.00 96.94 125 TYR A CA 1
ATOM 1019 C C . TYR A 1 125 ? -14.912 6.356 5.257 1.00 96.94 125 TYR A C 1
ATOM 1021 O O . TYR A 1 125 ? -15.528 7.026 6.079 1.00 96.94 125 TYR A O 1
ATOM 1029 N N . VAL A 1 126 ? -15.429 5.236 4.736 1.00 96.81 126 VAL A N 1
ATOM 1030 C CA . VAL A 1 126 ? -16.744 4.689 5.124 1.00 96.81 126 VAL A CA 1
ATOM 1031 C C . VAL A 1 126 ? -16.750 4.245 6.589 1.00 96.81 126 VAL A C 1
ATOM 1033 O O . VAL A 1 126 ? -17.702 4.532 7.319 1.00 96.81 126 VAL A O 1
ATOM 1036 N N . VAL A 1 127 ? -15.682 3.576 7.037 1.00 95.69 127 VAL A N 1
ATOM 1037 C CA . VAL A 1 127 ? -15.518 3.187 8.447 1.00 95.69 127 VAL A CA 1
ATOM 1038 C C . VAL A 1 127 ? -15.436 4.424 9.340 1.00 95.69 127 VAL A C 1
ATOM 1040 O O . VAL A 1 127 ? -16.107 4.479 10.368 1.00 95.69 127 VAL A O 1
ATOM 1043 N N . TRP A 1 128 ? -14.665 5.432 8.932 1.00 95.94 128 TRP A N 1
ATOM 1044 C CA . TRP A 1 128 ? -14.525 6.694 9.651 1.00 95.94 128 TRP A CA 1
ATOM 1045 C C . TRP A 1 128 ? -15.854 7.452 9.737 1.00 95.94 128 TRP A C 1
ATOM 1047 O O . TRP A 1 128 ? -16.249 7.856 10.823 1.00 95.94 128 TRP A O 1
ATOM 1057 N N . ALA A 1 129 ? -16.600 7.560 8.634 1.00 95.44 129 ALA A N 1
ATOM 1058 C CA . ALA A 1 129 ? -17.922 8.192 8.605 1.00 95.44 129 ALA A CA 1
ATOM 1059 C C . ALA A 1 129 ? -18.956 7.458 9.479 1.00 95.44 129 ALA A C 1
ATOM 1061 O O . ALA A 1 129 ? -19.917 8.057 9.952 1.00 95.44 129 ALA A O 1
ATOM 1062 N N . SER A 1 130 ? -18.749 6.163 9.722 1.00 95.94 130 SER A N 1
ATOM 1063 C CA . SER A 1 130 ? -19.596 5.340 10.589 1.00 95.94 130 SER A CA 1
ATOM 1064 C C . SER A 1 130 ? -19.125 5.327 12.051 1.00 95.94 130 SER A C 1
ATOM 1066 O O . SER A 1 130 ? -19.596 4.494 12.828 1.00 95.94 130 SER A O 1
ATOM 1068 N N . SER A 1 131 ? -18.206 6.218 12.450 1.00 93.12 131 SER A N 1
ATOM 1069 C CA . SER A 1 131 ? -17.533 6.193 13.757 1.00 93.12 131 SER A CA 1
ATOM 1070 C C . SER A 1 131 ? -18.477 6.138 14.949 1.00 93.12 131 SER A C 1
ATOM 1072 O O . SER A 1 131 ? -18.157 5.505 15.956 1.00 93.12 131 SER A O 1
ATOM 1074 N N . ASP A 1 132 ? -19.634 6.785 14.862 1.00 94.31 132 ASP A N 1
ATOM 1075 C CA . ASP A 1 132 ? -20.579 6.885 15.977 1.00 94.31 132 ASP A CA 1
ATOM 1076 C C . ASP A 1 132 ? -21.239 5.543 16.295 1.00 94.31 132 ASP A C 1
ATOM 1078 O O . ASP A 1 132 ? -21.465 5.231 17.462 1.00 94.31 132 ASP A O 1
ATOM 1082 N N . ASN A 1 133 ? -21.411 4.692 15.282 1.00 95.12 133 ASN A N 1
ATOM 1083 C CA . ASN A 1 133 ? -21.981 3.351 15.416 1.00 95.12 133 ASN A CA 1
ATOM 1084 C C . ASN A 1 133 ? -20.939 2.285 15.796 1.00 95.12 133 ASN A C 1
ATOM 1086 O O . ASN A 1 133 ? -21.284 1.130 16.046 1.00 95.12 133 ASN A O 1
ATOM 1090 N N . ILE A 1 134 ? -19.653 2.643 15.813 1.00 93.69 134 ILE A N 1
ATOM 1091 C CA . ILE A 1 134 ? -18.543 1.697 15.933 1.00 93.69 134 ILE A CA 1
ATOM 1092 C C . ILE A 1 134 ? -17.963 1.709 17.354 1.00 93.69 134 ILE A C 1
ATOM 1094 O O . ILE A 1 134 ? -17.684 2.755 17.951 1.00 93.69 134 ILE A O 1
ATOM 1098 N N . THR A 1 135 ? -17.738 0.508 17.891 1.00 94.75 135 THR A N 1
ATOM 1099 C CA . THR A 1 135 ? -17.052 0.299 19.172 1.00 94.75 135 THR A CA 1
ATOM 1100 C C . THR A 1 135 ? -15.551 0.563 19.052 1.00 94.75 135 THR A C 1
ATOM 1102 O O . THR A 1 135 ? -14.945 0.351 18.001 1.00 94.75 135 THR A O 1
ATOM 1105 N N . VAL A 1 136 ? -14.905 0.965 20.150 1.00 92.56 136 VAL A N 1
ATOM 1106 C CA . VAL A 1 136 ? -13.462 1.286 20.165 1.00 92.56 136 VAL A CA 1
ATOM 1107 C C . VAL A 1 136 ? -12.598 0.101 19.715 1.00 92.56 136 VAL A C 1
ATOM 1109 O O . VAL A 1 136 ? -11.616 0.276 18.998 1.00 92.56 136 VAL A O 1
ATOM 1112 N N . THR A 1 137 ? -12.996 -1.123 20.065 1.00 91.31 137 THR A N 1
ATOM 1113 C CA . THR A 1 137 ? -12.302 -2.348 19.647 1.00 91.31 137 THR A CA 1
ATOM 1114 C C . THR A 1 137 ? -12.357 -2.548 18.136 1.00 91.31 137 THR A C 1
ATOM 1116 O O . THR A 1 137 ? -11.350 -2.898 17.525 1.00 91.31 137 THR A O 1
ATOM 1119 N N . THR A 1 138 ? -13.506 -2.288 17.516 1.00 92.31 138 THR A N 1
ATOM 1120 C CA . THR A 1 138 ? -13.678 -2.378 16.061 1.00 92.31 138 THR A CA 1
ATOM 1121 C C . THR A 1 138 ? -12.908 -1.269 15.347 1.00 92.31 138 THR A C 1
ATOM 1123 O O . THR A 1 138 ? -12.250 -1.543 14.345 1.00 92.31 138 THR A O 1
ATOM 1126 N N . ALA A 1 139 ? -12.901 -0.051 15.898 1.00 93.56 139 ALA A N 1
ATOM 1127 C CA . ALA A 1 139 ? -12.095 1.053 15.378 1.00 93.56 139 ALA A CA 1
ATOM 1128 C C . ALA A 1 139 ? -10.594 0.715 15.395 1.00 93.56 139 ALA A C 1
ATOM 1130 O O . ALA A 1 139 ? -9.929 0.862 14.374 1.00 93.56 139 ALA A O 1
ATOM 1131 N N . ASN A 1 140 ? -10.080 0.163 16.500 1.00 92.62 140 ASN A N 1
ATOM 1132 C CA . ASN A 1 140 ? -8.686 -0.280 16.598 1.00 92.62 140 ASN A CA 1
ATOM 1133 C C . ASN A 1 140 ? -8.352 -1.366 15.557 1.00 92.62 140 ASN A C 1
ATOM 1135 O O . ASN A 1 140 ? -7.324 -1.297 14.887 1.00 92.62 140 ASN A O 1
ATOM 1139 N N . LYS A 1 141 ? -9.248 -2.346 15.356 1.00 92.31 141 LYS A N 1
ATOM 1140 C CA . LYS A 1 141 ? -9.070 -3.377 14.317 1.00 92.31 141 LYS A CA 1
ATOM 1141 C C . LYS A 1 141 ? -9.019 -2.780 12.910 1.00 92.31 141 LYS A C 1
ATOM 1143 O O . LYS A 1 141 ? -8.187 -3.193 12.099 1.00 92.31 141 LYS A O 1
ATOM 1148 N N . ALA A 1 142 ? -9.884 -1.810 12.620 1.00 94.19 142 ALA A N 1
ATOM 1149 C CA . ALA A 1 142 ? -9.892 -1.115 11.339 1.00 94.19 142 ALA A CA 1
ATOM 1150 C C . ALA A 1 142 ? -8.610 -0.301 11.123 1.00 94.19 142 ALA A C 1
ATOM 1152 O O . ALA A 1 142 ? -8.027 -0.378 10.046 1.00 94.19 142 ALA A O 1
ATOM 1153 N N . VAL A 1 143 ? -8.128 0.402 12.153 1.00 94.88 143 VAL A N 1
ATOM 1154 C CA . VAL A 1 143 ? -6.870 1.165 12.118 1.00 94.88 143 VAL A CA 1
ATOM 1155 C C . VAL A 1 143 ? -5.683 0.254 11.819 1.00 94.88 143 VAL A C 1
ATOM 1157 O O . VAL A 1 143 ? -4.965 0.494 10.852 1.00 94.88 143 VAL A O 1
ATOM 1160 N N . VAL A 1 144 ? -5.501 -0.826 12.585 1.00 93.62 144 VAL A N 1
ATOM 1161 C CA . VAL A 1 144 ? -4.382 -1.765 12.383 1.00 93.62 144 VAL A CA 1
ATOM 1162 C C . VAL A 1 144 ? -4.435 -2.391 10.986 1.00 93.62 144 VAL A C 1
ATOM 1164 O O . VAL A 1 144 ? -3.416 -2.458 10.298 1.00 93.62 144 VAL A O 1
ATOM 1167 N N . SER A 1 145 ? -5.627 -2.786 10.529 1.00 94.50 145 SER A N 1
ATOM 1168 C CA . SER A 1 145 ? -5.815 -3.328 9.177 1.00 94.50 145 SER A CA 1
ATOM 1169 C C . SER A 1 145 ? -5.500 -2.285 8.101 1.00 94.50 145 SER A C 1
ATOM 1171 O O . SER A 1 145 ? -4.831 -2.605 7.123 1.00 94.50 145 SER A O 1
ATOM 1173 N N . GLY A 1 146 ? -5.920 -1.033 8.300 1.00 95.69 146 GLY A N 1
ATOM 1174 C CA . GLY A 1 146 ? -5.612 0.090 7.419 1.00 95.69 146 GLY A CA 1
ATOM 1175 C C . GLY A 1 146 ? -4.110 0.333 7.293 1.00 95.69 146 GLY A C 1
ATOM 1176 O O . GLY A 1 146 ? -3.603 0.418 6.181 1.00 95.69 146 GLY A O 1
ATOM 1177 N N . ILE A 1 147 ? -3.372 0.350 8.410 1.00 95.50 147 ILE A N 1
ATOM 1178 C CA . ILE A 1 147 ? -1.906 0.511 8.398 1.00 95.50 147 ILE A CA 1
ATOM 1179 C C . ILE A 1 147 ? -1.248 -0.585 7.553 1.00 95.50 147 ILE A C 1
ATOM 1181 O O . ILE A 1 147 ? -0.380 -0.294 6.727 1.00 95.50 147 ILE A O 1
ATOM 1185 N N . MET A 1 148 ? -1.663 -1.842 7.725 1.00 94.75 148 MET A N 1
ATOM 1186 C CA . MET A 1 148 ? -1.096 -2.963 6.970 1.00 94.75 148 MET A CA 1
ATOM 1187 C C . MET A 1 148 ? -1.433 -2.886 5.480 1.00 94.75 148 MET A C 1
ATOM 1189 O O . MET A 1 148 ? -0.530 -3.008 4.651 1.00 94.75 148 MET A O 1
ATOM 1193 N N . LEU A 1 149 ? -2.702 -2.631 5.142 1.00 94.81 149 LEU A N 1
ATOM 1194 C CA . LEU A 1 149 ? -3.159 -2.507 3.755 1.00 94.81 149 LEU A CA 1
ATOM 1195 C C . LEU A 1 149 ? -2.522 -1.326 3.024 1.00 94.81 149 LEU A C 1
ATOM 1197 O O . LEU A 1 149 ? -2.363 -1.388 1.815 1.00 94.81 149 LEU A O 1
ATOM 1201 N N . VAL A 1 150 ? -2.130 -0.268 3.732 1.00 95.50 150 VAL A N 1
ATOM 1202 C CA . VAL A 1 150 ? -1.411 0.863 3.134 1.00 95.50 150 VAL A CA 1
ATOM 1203 C C . VAL A 1 150 ? 0.077 0.553 2.990 1.00 95.50 150 VAL A C 1
ATOM 1205 O O . VAL A 1 150 ? 0.678 0.873 1.969 1.00 95.50 150 VAL A O 1
ATOM 1208 N N . THR A 1 151 ? 0.684 -0.123 3.966 1.00 94.81 151 THR A N 1
ATOM 1209 C CA . THR A 1 151 ? 2.130 -0.400 3.958 1.00 94.81 151 THR A CA 1
ATOM 1210 C C . THR A 1 151 ? 2.537 -1.415 2.881 1.00 94.81 151 THR A C 1
ATOM 1212 O O . THR A 1 151 ? 3.582 -1.250 2.247 1.00 94.81 151 THR A O 1
ATOM 1215 N N . LEU A 1 152 ? 1.730 -2.454 2.634 1.00 93.38 152 LEU A N 1
ATOM 1216 C CA . LEU A 1 152 ? 2.070 -3.525 1.683 1.00 93.38 152 LEU A CA 1
ATOM 1217 C C . LEU A 1 152 ? 2.198 -3.042 0.219 1.00 93.38 152 LEU A C 1
ATOM 1219 O O . LEU A 1 152 ? 3.233 -3.321 -0.403 1.00 93.38 152 LEU A O 1
ATOM 1223 N N . PRO A 1 153 ? 1.251 -2.263 -0.345 1.00 93.00 153 PRO A N 1
ATOM 1224 C CA . PRO A 1 153 ? 1.378 -1.699 -1.690 1.00 93.00 153 PRO A CA 1
ATOM 1225 C C . PRO A 1 153 ? 2.577 -0.760 -1.840 1.00 93.00 153 PRO A C 1
ATOM 1227 O O . PRO A 1 153 ? 3.231 -0.768 -2.888 1.00 93.00 153 PRO A O 1
ATOM 1230 N N . ILE A 1 154 ? 2.910 0.016 -0.799 1.00 92.38 154 ILE A N 1
ATOM 1231 C CA . ILE A 1 154 ? 4.097 0.887 -0.798 1.00 92.38 154 ILE A CA 1
ATOM 1232 C C . ILE A 1 154 ? 5.355 0.037 -0.900 1.00 92.38 154 ILE A C 1
ATOM 1234 O O . ILE A 1 154 ? 6.189 0.270 -1.774 1.00 92.38 154 ILE A O 1
ATOM 1238 N N . PHE A 1 155 ? 5.485 -0.967 -0.030 1.00 92.44 155 PHE A N 1
ATOM 1239 C CA . PHE A 1 155 ? 6.659 -1.827 -0.006 1.00 92.44 155 PHE A CA 1
ATOM 1240 C C . PHE A 1 155 ? 6.839 -2.554 -1.342 1.00 92.44 155 PHE A C 1
ATOM 1242 O O . PHE A 1 155 ? 7.942 -2.593 -1.885 1.00 92.44 155 PHE A O 1
ATOM 1249 N N . ARG A 1 156 ? 5.745 -3.053 -1.929 1.00 89.25 156 ARG A N 1
ATOM 1250 C CA . ARG A 1 156 ? 5.744 -3.665 -3.263 1.00 89.25 156 ARG A CA 1
ATOM 1251 C C . ARG A 1 156 ? 6.194 -2.690 -4.354 1.00 89.25 156 ARG A C 1
ATOM 1253 O O . ARG A 1 156 ? 7.001 -3.068 -5.203 1.00 89.25 156 ARG A O 1
ATOM 1260 N N . SER A 1 157 ? 5.701 -1.454 -4.328 1.00 89.38 157 SER A N 1
ATOM 1261 C CA . SER A 1 157 ? 6.061 -0.424 -5.312 1.00 89.38 157 SER A CA 1
ATOM 1262 C C . SER A 1 157 ? 7.532 -0.011 -5.185 1.00 89.38 157 SER A C 1
ATOM 1264 O O . SER A 1 157 ? 8.243 0.052 -6.187 1.00 89.38 157 SER A O 1
ATOM 1266 N N . LEU A 1 158 ? 8.025 0.173 -3.955 1.00 87.75 158 LEU A N 1
ATOM 1267 C CA . LEU A 1 158 ? 9.432 0.474 -3.668 1.00 87.75 158 LEU A CA 1
ATOM 1268 C C . LEU A 1 158 ? 10.364 -0.675 -4.058 1.00 87.75 158 LEU A C 1
ATOM 1270 O O . LEU A 1 158 ? 11.386 -0.444 -4.699 1.00 87.75 158 LEU A O 1
ATOM 1274 N N . ALA A 1 159 ? 10.015 -1.920 -3.726 1.00 86.31 159 ALA A N 1
ATOM 1275 C CA . ALA A 1 159 ? 10.811 -3.087 -4.097 1.00 86.31 159 ALA A CA 1
ATOM 1276 C C . ALA A 1 159 ? 10.956 -3.210 -5.622 1.00 86.31 159 ALA A C 1
ATOM 1278 O O . ALA A 1 159 ? 12.023 -3.568 -6.128 1.00 86.31 159 ALA A O 1
ATOM 1279 N N . LEU A 1 160 ? 9.896 -2.883 -6.366 1.00 82.44 160 LEU A N 1
ATOM 1280 C CA . LEU A 1 160 ? 9.937 -2.880 -7.822 1.00 82.44 160 LEU A CA 1
ATOM 1281 C C . LEU A 1 160 ? 10.776 -1.719 -8.376 1.00 82.44 160 LEU A C 1
ATOM 1283 O O . LEU A 1 160 ? 11.533 -1.929 -9.323 1.00 82.44 160 LEU A O 1
ATOM 1287 N N . LEU A 1 161 ? 10.704 -0.538 -7.757 1.00 81.56 161 LEU A N 1
ATOM 1288 C CA . LEU A 1 161 ? 11.539 0.612 -8.106 1.00 81.56 161 LEU A CA 1
ATOM 1289 C C . LEU A 1 161 ? 13.032 0.332 -7.864 1.00 81.56 161 LEU A C 1
ATOM 1291 O O . LEU A 1 161 ? 13.849 0.552 -8.752 1.00 81.56 161 LEU A O 1
ATOM 1295 N N . PHE A 1 162 ? 13.405 -0.231 -6.713 1.00 83.06 162 PHE A N 1
ATOM 1296 C CA . PHE A 1 162 ? 14.800 -0.603 -6.444 1.00 83.06 162 PHE A CA 1
ATOM 1297 C C . PHE A 1 162 ? 15.314 -1.675 -7.404 1.00 83.06 162 PHE A C 1
ATOM 1299 O O . PHE A 1 162 ? 16.480 -1.653 -7.799 1.00 83.06 162 PHE A O 1
ATOM 1306 N N . LYS A 1 163 ? 14.449 -2.606 -7.821 1.00 77.44 163 LYS A N 1
ATOM 1307 C CA . LYS A 1 163 ? 14.809 -3.593 -8.842 1.00 77.44 163 LYS A CA 1
ATOM 1308 C C . LYS A 1 163 ? 15.102 -2.936 -10.192 1.00 77.44 163 LYS A C 1
ATOM 1310 O O . LYS A 1 163 ? 15.976 -3.427 -10.897 1.00 77.44 163 LYS A O 1
ATOM 1315 N N . LEU A 1 164 ? 14.395 -1.858 -10.534 1.00 72.88 164 LEU A N 1
ATOM 1316 C CA . LEU A 1 164 ? 14.657 -1.084 -11.746 1.00 72.88 164 LEU A CA 1
ATOM 1317 C C . LEU A 1 164 ? 16.024 -0.395 -11.674 1.00 72.88 164 LEU A C 1
ATOM 1319 O O . LEU A 1 164 ? 16.854 -0.618 -12.546 1.00 72.88 164 LEU A O 1
ATOM 1323 N N . LEU A 1 165 ? 16.291 0.337 -10.589 1.00 75.06 165 LEU A N 1
ATOM 1324 C CA . LEU A 1 165 ? 17.550 1.070 -10.404 1.00 75.06 165 LEU A CA 1
ATOM 1325 C C . LEU A 1 165 ? 18.782 0.151 -10.427 1.00 75.06 165 LEU A C 1
ATOM 1327 O O . LEU A 1 165 ? 19.816 0.486 -10.998 1.00 75.06 165 LEU A O 1
ATOM 1331 N N . ASN A 1 166 ? 18.671 -1.042 -9.838 1.00 75.62 166 ASN A N 1
ATOM 1332 C CA . ASN A 1 166 ? 19.762 -2.018 -9.853 1.00 75.62 166 ASN A CA 1
ATOM 1333 C C . ASN A 1 166 ? 19.972 -2.676 -11.225 1.00 75.62 166 ASN A C 1
ATOM 1335 O O . ASN A 1 166 ? 21.072 -3.157 -11.502 1.00 75.62 166 ASN A O 1
ATOM 1339 N N . LEU A 1 167 ? 18.936 -2.738 -12.068 1.00 68.31 167 LEU A N 1
ATOM 1340 C CA . LEU A 1 167 ? 19.065 -3.267 -13.425 1.00 68.31 167 LEU A CA 1
ATOM 1341 C C . LEU A 1 167 ? 19.869 -2.304 -14.308 1.00 68.31 167 LEU A C 1
ATOM 1343 O O . LEU A 1 167 ? 20.697 -2.762 -15.095 1.00 68.31 167 LEU A O 1
ATOM 1347 N N . ASP A 1 168 ? 19.686 -0.998 -14.116 1.00 63.38 168 ASP A N 1
ATOM 1348 C CA . ASP A 1 168 ? 20.449 0.027 -14.832 1.00 63.38 168 ASP A CA 1
ATOM 1349 C C . ASP A 1 168 ? 21.940 -0.042 -14.464 1.00 63.38 168 ASP A C 1
ATOM 1351 O O . ASP A 1 168 ? 22.781 -0.201 -15.349 1.00 63.38 168 ASP A O 1
ATOM 1355 N N . LYS A 1 169 ? 22.268 -0.083 -13.162 1.00 67.69 169 LYS A N 1
ATOM 1356 C CA . LYS A 1 169 ? 23.664 -0.152 -12.686 1.00 67.69 169 LYS A CA 1
ATOM 1357 C C . LYS A 1 169 ? 24.426 -1.375 -13.213 1.00 67.69 169 LYS A C 1
ATOM 1359 O O . LYS A 1 169 ? 25.552 -1.263 -13.679 1.00 67.69 169 LYS A O 1
ATOM 1364 N N . SER A 1 170 ? 23.788 -2.549 -13.190 1.00 62.94 170 SER A N 1
ATOM 1365 C CA . SER A 1 170 ? 24.369 -3.798 -13.712 1.00 62.94 170 SER A CA 1
ATOM 1366 C C . SER A 1 170 ? 24.726 -3.726 -15.197 1.00 62.94 170 SER A C 1
ATOM 1368 O O . SER A 1 170 ? 25.513 -4.549 -15.662 1.00 62.94 170 SER A O 1
ATOM 1370 N N . THR A 1 171 ? 24.090 -2.835 -15.954 1.00 60.62 171 THR A N 1
ATOM 1371 C CA . THR A 1 171 ? 24.272 -2.756 -17.402 1.00 60.62 171 THR A CA 1
ATOM 1372 C C . THR A 1 171 ? 25.331 -1.721 -17.790 1.00 60.62 171 THR A C 1
ATOM 1374 O O . THR A 1 171 ? 25.943 -1.851 -18.847 1.00 60.62 171 THR A O 1
ATOM 1377 N N . GLU A 1 172 ? 25.596 -0.734 -16.931 1.00 60.75 172 GLU A N 1
ATOM 1378 C CA . GLU A 1 172 ? 26.732 0.187 -17.075 1.00 60.75 172 GLU A CA 1
ATOM 1379 C C . GLU A 1 172 ? 28.070 -0.519 -16.815 1.00 60.75 172 GLU A C 1
ATOM 1381 O O . GLU A 1 172 ? 28.962 -0.434 -17.656 1.00 60.75 172 GLU A O 1
ATOM 1386 N N . ASP A 1 173 ? 28.177 -1.314 -15.743 1.00 64.81 173 ASP A N 1
ATOM 1387 C CA . ASP A 1 173 ? 29.412 -2.049 -15.408 1.00 64.81 173 ASP A CA 1
ATOM 1388 C C . ASP A 1 173 ? 29.855 -3.005 -16.537 1.00 64.81 173 ASP A C 1
ATOM 1390 O O . ASP A 1 173 ? 31.043 -3.155 -16.810 1.00 64.81 173 ASP A O 1
ATOM 1394 N N . HIS A 1 174 ? 28.906 -3.633 -17.242 1.00 62.19 174 HIS A N 1
ATOM 1395 C CA . HIS A 1 174 ? 29.220 -4.516 -18.371 1.00 62.19 174 HIS A CA 1
ATOM 1396 C C . HIS A 1 174 ? 29.736 -3.778 -19.613 1.00 62.19 174 HIS A C 1
ATOM 1398 O O . HIS A 1 174 ? 30.408 -4.407 -20.425 1.00 62.19 174 HIS A O 1
ATOM 1404 N N . ARG A 1 175 ? 29.441 -2.481 -19.781 1.00 58.16 175 ARG A N 1
ATOM 1405 C CA . ARG A 1 175 ? 29.961 -1.701 -20.914 1.00 58.16 175 ARG A CA 1
ATOM 1406 C C . ARG A 1 175 ? 31.411 -1.289 -20.711 1.00 58.16 175 ARG A C 1
ATOM 1408 O O . ARG A 1 175 ? 32.190 -1.431 -21.642 1.00 58.16 175 ARG A O 1
ATOM 1415 N N . HIS A 1 176 ? 31.781 -0.896 -19.494 1.00 65.38 176 HIS A N 1
ATOM 1416 C CA . HIS A 1 176 ? 33.172 -0.564 -19.177 1.00 65.38 176 HIS A CA 1
ATOM 1417 C C . HIS A 1 176 ? 34.128 -1.738 -19.422 1.00 65.38 176 HIS A C 1
ATOM 1419 O O . HIS A 1 176 ? 35.229 -1.533 -19.911 1.00 65.38 176 HIS A O 1
ATOM 1425 N N . LEU A 1 177 ? 33.682 -2.972 -19.171 1.00 71.81 177 LEU A N 1
ATOM 1426 C CA . LEU A 1 177 ? 34.489 -4.167 -19.434 1.00 71.81 177 LEU A CA 1
ATOM 1427 C C . LEU A 1 177 ? 34.687 -4.459 -20.930 1.00 71.81 177 LEU A C 1
ATOM 1429 O O . LEU A 1 177 ? 35.717 -5.004 -21.298 1.00 71.81 177 LEU A O 1
ATOM 1433 N N . LEU A 1 178 ? 33.718 -4.119 -21.787 1.00 71.81 178 LEU A N 1
ATOM 1434 C CA . LEU A 1 178 ? 33.849 -4.314 -23.237 1.00 71.81 178 LEU A CA 1
ATOM 1435 C C . LEU A 1 178 ? 34.704 -3.218 -23.878 1.00 71.81 178 LEU A C 1
ATOM 1437 O O . LEU A 1 178 ? 35.458 -3.502 -24.800 1.00 71.81 178 LEU A O 1
ATOM 1441 N N . GLU A 1 179 ? 34.618 -1.986 -23.370 1.00 73.44 179 GLU A N 1
ATOM 1442 C CA . GLU A 1 179 ? 35.489 -0.889 -23.806 1.00 73.44 179 GLU A CA 1
ATOM 1443 C C . GLU A 1 179 ? 36.953 -1.136 -23.408 1.00 73.44 179 GLU A C 1
ATOM 1445 O O . GLU A 1 179 ? 37.844 -0.781 -24.168 1.00 73.44 179 GLU A O 1
ATOM 1450 N N . GLU A 1 180 ? 37.226 -1.791 -22.273 1.00 72.94 180 GLU A N 1
ATOM 1451 C CA . GLU A 1 180 ? 38.591 -2.193 -21.891 1.00 72.94 180 GLU A CA 1
ATOM 1452 C C . GLU A 1 180 ? 39.157 -3.359 -22.726 1.00 72.94 180 GLU A C 1
ATOM 1454 O O . GLU A 1 180 ? 40.373 -3.488 -22.810 1.00 72.94 180 GLU A O 1
ATOM 1459 N N . GLU A 1 181 ? 38.322 -4.198 -23.354 1.00 70.25 181 GLU A N 1
ATOM 1460 C CA . GLU A 1 181 ? 38.779 -5.303 -24.220 1.00 70.25 181 GLU A CA 1
ATOM 1461 C C . GLU A 1 181 ? 39.108 -4.863 -25.663 1.00 70.25 181 GLU A C 1
ATOM 1463 O O . GLU A 1 181 ? 39.778 -5.602 -26.386 1.00 70.25 181 GLU A O 1
ATOM 1468 N N . GLU A 1 182 ? 38.657 -3.679 -26.099 1.00 66.38 182 GLU A N 1
ATOM 1469 C CA . GLU A 1 182 ? 38.943 -3.133 -27.439 1.00 66.38 182 GLU A CA 1
ATOM 1470 C C . GLU A 1 182 ? 40.257 -2.321 -27.527 1.00 66.38 182 GLU A C 1
ATOM 1472 O O . GLU A 1 182 ? 40.632 -1.899 -28.626 1.00 66.38 182 GLU A O 1
ATOM 1477 N N . TYR A 1 183 ? 40.978 -2.140 -26.413 1.00 58.88 183 TYR A N 1
ATOM 1478 C CA . TYR A 1 183 ? 42.277 -1.446 -26.335 1.00 58.88 183 TYR A CA 1
ATOM 1479 C C . TYR A 1 183 ? 43.435 -2.391 -25.988 1.00 58.88 183 TYR A C 1
ATOM 1481 O O . TYR A 1 183 ? 44.532 -2.185 -26.562 1.00 58.88 183 TYR A O 1
#

Sequence (183 aa):
MNWLRGKYNRFMDWYVKYPIIKDLAFVVLVWLGSYRLPIFDFKVTDKANQLNIMSSIIGASISLAGFLIAALTIIVTYKLTTKDKKAIDTNLPTELVFVSRHYYRMIAVFRDAIIELLICTVFLYVVWASSDNITVTTANKAVVSGIMLVTLPIFRSLALLFKLLNLDKSTEDHRHLLEEEEY

Foldseek 3Di:
DCPCVVVVCVVLVVCLPCVLVVLVVVLVVVVVCVVVDVVDDPDQDDLVVLLVLLVVLLVVLVVVLVVLVVVLVVLVVVLVVVVVVVPDDPPDCVVVCSPDPVSVSLNSLSVVLSVQSVVLSVVSVVCSVCSVVDDSVVSSSNSVSSVSSSVSSVVSNVVSVVVVVVVNVVVVVVVVVVVVVVD

pLDDT: mean 81.25, std 15.92, range [26.98, 97.94]

Radius of gyration: 21.55 Å; chains: 1; bounding box: 64×31×59 Å

Organism: NCBI:txid1469603

Secondary structure (DSSP, 8-state):
--HHHHHHHHHHHHHHHSHHHHHHHHHHHHHHHHHH-GGG------HHHHHHHHHHHHHHHHHHHHHHHHHHHHHHHHHHHHHTTTTT-TT-HHHHHHHSHHHHHHHHHHHHHHHHHHHHHHHHHHHHHTGGGS-HHHHHHHHHHHHHHHHHHHHHHHHHHHHHHHHHHHHHHHHHHHHHH--